Protein AF-M5RPI4-F1 (afdb_monomer_lite)

InterPro domains:
  IPR001471 AP2/ERF domain [PS51032] (48-112)
  IPR001471 AP2/ERF domain [PS51032] (133-282)
  IPR001471 AP2/ERF domain [SM00380] (58-115)
  IPR001471 AP2/ERF domain [SM00380] (133-185)
  IPR001471 AP2/ERF domain [SM00380] (230-284)
  IPR016177 DNA-binding domain superfamily [SSF54171] (61-108)
  IPR016177 DNA-binding domain superfamily [SSF54171] (132-175)
  IPR016177 DNA-binding domain superfamily [SSF54171] (229-283)
  IPR036955 AP2/ERF domain superfamily [G3DSA:3.30.730.10] (21-111)
  IPR036955 AP2/ERF domain superfamily [G3DSA:3.30.730.10] (132-183)
  IPR036955 AP2/ERF domain superfamily [G3DSA:3.30.730.10] (229-283)

Foldseek 3Di:
DVVVVVVVVVVVVVVVVVVVVVVVVVVVVVVVVVVVVVVVLLVVLVVLCVVPQVVQVLAPQWHADSNVSWIWGDDPNDTQDTHNDSVVSLVSNQVVCVVVVNLPRRSDHDPVSVVVVVVVVPDDDPDPPACAPFPQWHQDPPVRWIWHDDDVGTQDTHNDSLVSQVSNQVVCVVVVHLQGQPSVDPDVVVSVVSNVVSVVVVVVVVVVVVVVCVVVVVDPCVVCCQQDPPAPQWHQPPVVCWIWGDDPRHTQDIHNDRVVSLVSNQVVCVVVPHDLVRHRCSPD

Secondary structure (DSSP, 8-state):
-HHHHHHHHHHHHHHHHHHHHHHHHHHHHHHHHHHHHHHHHHHHHHHHHHHTGGGGGGSTTEEEETTTTEEEEEETTEEEEEESSHHHHHHHHHHHHHHTT--SS-SS--HHHHHHHHHHHHS--PPPPPS-SSTTEEE-TTT-PEEEEETTEEEEEESSHHHHHHHHHHHHHHTT------TT---HHHHHHHHHHHHHHHHHHHHHHHHHHHHTT--HHHHTTTTS-SSTTEEEETTTTEEEEEETTEEEEEESSHHHHHHHHHHHHHHTT--GGG-S-TT-

pLDDT: mean 84.01, std 11.34, range [45.97, 95.69]

Sequence (284 aa):
MEERKRQRLAKKAERAAQKAREVEARRAAVKAKIAESKEQRKKGDDAWYDAVGHRASEFNGVSASRKARQFVATHRRVHLGSFNDPEEAARAYDDAARAVGQTKGLNFATAEEIAQEAKKEQQPKPKRKKTSKYRGVAKNRKSGKFEAAFGPHRLGHFPTEREAGIAYDNAALAAGHFQINHASVQNEDERQRLLAIDRERVKAERAAKKEQKRKAGYDWFERNKHIVSKYIGVFAHRHKCKFEATYRGKYMGSFSDPEEAARAYDEAARASGETHQKLNFPDS

Structure (mmCIF, N/CA/C/O backbone):
data_AF-M5RPI4-F1
#
_entry.id   AF-M5RPI4-F1
#
loop_
_atom_site.group_PDB
_atom_site.id
_atom_site.type_symbol
_atom_site.label_atom_id
_atom_site.label_alt_id
_atom_site.label_comp_id
_atom_site.label_asym_id
_atom_site.label_entity_id
_atom_site.label_seq_id
_atom_site.pdbx_PDB_ins_code
_atom_site.Cartn_x
_atom_site.Cartn_y
_atom_site.Cartn_z
_atom_site.occupancy
_atom_site.B_iso_or_equiv
_atom_site.auth_seq_id
_atom_site.auth_comp_id
_atom_site.auth_asym_id
_atom_site.auth_atom_id
_atom_site.pdbx_PDB_model_num
ATOM 1 N N . MET A 1 1 ? 42.328 -45.231 -65.806 1.00 67.06 1 MET A N 1
ATOM 2 C CA . MET A 1 1 ? 40.959 -44.660 -65.927 1.00 67.06 1 MET A CA 1
ATOM 3 C C . MET A 1 1 ? 40.354 -44.286 -64.574 1.00 67.06 1 MET A C 1
ATOM 5 O O . MET A 1 1 ? 39.821 -43.189 -64.455 1.00 67.06 1 MET A O 1
ATOM 9 N N . GLU A 1 2 ? 40.477 -45.140 -63.556 1.00 77.44 2 GLU A N 1
ATOM 10 C CA . GLU A 1 2 ? 39.984 -44.891 -62.189 1.00 77.44 2 GLU A CA 1
ATOM 11 C C . GLU A 1 2 ? 40.585 -43.647 -61.511 1.00 77.44 2 GLU A C 1
ATOM 13 O O . GLU A 1 2 ? 39.864 -42.826 -60.949 1.00 77.44 2 GLU A O 1
ATOM 18 N N . GLU A 1 3 ? 41.893 -43.428 -61.642 1.00 79.31 3 GLU A N 1
ATOM 19 C CA . GLU A 1 3 ? 42.578 -42.298 -61.002 1.00 79.31 3 GLU A CA 1
ATOM 20 C C . GLU A 1 3 ? 42.091 -40.927 -61.509 1.00 79.31 3 GLU A C 1
ATOM 22 O O . GLU A 1 3 ? 41.788 -40.030 -60.724 1.00 79.31 3 GLU A O 1
ATOM 27 N N . ARG A 1 4 ? 41.877 -40.787 -62.826 1.00 81.06 4 ARG A N 1
ATOM 28 C CA . ARG A 1 4 ? 41.298 -39.572 -63.431 1.00 81.06 4 ARG A CA 1
ATOM 29 C C . ARG A 1 4 ? 39.854 -39.325 -62.976 1.00 81.06 4 ARG A C 1
ATOM 31 O O . ARG A 1 4 ? 39.450 -38.169 -62.839 1.00 81.06 4 ARG A O 1
ATOM 38 N N . LYS A 1 5 ? 39.062 -40.380 -62.733 1.00 82.44 5 LYS A N 1
ATOM 39 C CA . LYS A 1 5 ? 37.704 -40.255 -62.169 1.00 82.44 5 LYS A CA 1
ATOM 40 C C . LYS A 1 5 ? 37.756 -39.773 -60.717 1.00 82.44 5 LYS A C 1
ATOM 42 O O . LYS A 1 5 ? 37.024 -38.845 -60.375 1.00 82.44 5 LYS A O 1
ATOM 47 N N . ARG A 1 6 ? 38.665 -40.321 -59.899 1.00 82.38 6 ARG A N 1
ATOM 48 C CA . ARG A 1 6 ? 38.905 -39.872 -58.514 1.00 82.38 6 ARG A CA 1
ATOM 49 C C . ARG A 1 6 ? 39.345 -38.407 -58.456 1.00 82.38 6 ARG A C 1
ATOM 51 O O . ARG A 1 6 ? 38.763 -37.639 -57.699 1.00 82.38 6 ARG A O 1
ATOM 58 N N . GLN A 1 7 ? 40.264 -37.985 -59.325 1.00 84.62 7 GLN A N 1
ATOM 59 C CA . GLN A 1 7 ? 40.697 -36.583 -59.431 1.00 84.62 7 GLN A CA 1
ATOM 60 C C . GLN A 1 7 ? 39.550 -35.636 -59.837 1.00 84.62 7 GLN A C 1
ATOM 62 O O . GLN A 1 7 ? 39.405 -34.550 -59.276 1.00 84.62 7 GLN A O 1
ATOM 67 N N . ARG A 1 8 ? 38.685 -36.041 -60.781 1.00 85.38 8 ARG A N 1
ATOM 68 C CA . ARG A 1 8 ? 37.499 -35.253 -61.177 1.00 85.38 8 ARG A CA 1
ATOM 69 C C . ARG A 1 8 ? 36.474 -35.131 -60.048 1.00 85.38 8 ARG A C 1
ATOM 71 O O . ARG A 1 8 ? 35.918 -34.050 -59.857 1.00 85.38 8 ARG A O 1
ATOM 78 N N . LEU A 1 9 ? 36.229 -36.212 -59.306 1.00 86.50 9 LEU A N 1
ATOM 79 C CA . LEU A 1 9 ? 35.335 -36.211 -58.146 1.00 86.50 9 LEU A CA 1
ATOM 80 C C . LEU A 1 9 ? 35.894 -35.355 -57.006 1.00 86.50 9 LEU A C 1
ATOM 82 O O . LEU A 1 9 ? 35.148 -34.547 -56.462 1.00 86.50 9 LEU A O 1
ATOM 86 N N . ALA A 1 10 ? 37.196 -35.447 -56.721 1.00 86.44 10 ALA A N 1
ATOM 87 C CA . ALA A 1 10 ? 37.872 -34.603 -55.737 1.00 86.44 10 ALA A CA 1
ATOM 88 C C . ALA A 1 10 ? 37.748 -33.113 -56.094 1.00 86.44 10 ALA A C 1
ATOM 90 O O . ALA A 1 10 ? 37.296 -32.321 -55.275 1.00 86.44 10 ALA A O 1
ATOM 91 N N . LYS A 1 11 ? 38.007 -32.740 -57.356 1.00 89.44 11 LYS A N 1
ATOM 92 C CA . LYS A 1 11 ? 37.853 -31.354 -57.834 1.00 89.44 11 LYS A CA 1
ATOM 93 C C . LYS A 1 11 ? 36.398 -30.867 -57.798 1.00 89.44 11 LYS A C 1
ATOM 95 O O . LYS A 1 11 ? 36.137 -29.689 -57.556 1.00 89.44 11 LYS A O 1
ATOM 100 N N . LYS A 1 12 ? 35.422 -31.750 -58.050 1.00 90.38 12 LYS A N 1
ATOM 101 C CA . LYS A 1 12 ? 33.987 -31.431 -57.930 1.00 90.38 12 LYS A CA 1
ATOM 102 C C . LYS A 1 12 ? 33.583 -31.234 -56.466 1.00 90.38 12 LYS A C 1
ATOM 104 O O . LYS A 1 12 ? 32.853 -30.289 -56.180 1.00 90.38 12 LYS A O 1
ATOM 109 N N . ALA A 1 13 ? 34.071 -32.084 -55.565 1.00 88.00 13 ALA A N 1
ATOM 110 C CA . ALA A 1 13 ? 33.852 -31.973 -54.127 1.00 88.00 13 ALA A CA 1
ATOM 111 C C . ALA A 1 13 ? 34.491 -30.697 -53.560 1.00 88.00 13 ALA A C 1
ATOM 113 O O . ALA A 1 13 ? 33.840 -29.968 -52.821 1.00 88.00 13 ALA A O 1
ATOM 114 N N . GLU A 1 14 ? 35.707 -30.362 -53.990 1.00 90.69 14 GLU A N 1
ATOM 115 C CA . GLU A 1 14 ? 36.399 -29.128 -53.613 1.00 90.69 14 GLU A CA 1
ATOM 116 C C . GLU A 1 14 ? 35.626 -27.881 -54.069 1.00 90.69 14 GLU A C 1
ATOM 118 O O . GLU A 1 14 ? 35.362 -26.984 -53.272 1.00 90.69 14 GLU A O 1
ATOM 123 N N . ARG A 1 15 ? 35.160 -27.851 -55.326 1.00 89.12 15 ARG A N 1
ATOM 124 C CA . ARG A 1 15 ? 34.307 -26.762 -55.840 1.00 89.12 15 ARG A CA 1
ATOM 125 C C . ARG A 1 15 ? 32.974 -26.658 -55.097 1.00 89.12 15 ARG A C 1
ATOM 127 O O . ARG A 1 15 ? 32.484 -25.554 -54.876 1.00 89.12 15 ARG A O 1
ATOM 134 N N . ALA A 1 16 ? 32.367 -27.787 -54.731 1.00 89.56 16 ALA A N 1
ATOM 135 C CA . ALA A 1 16 ? 31.139 -27.803 -53.938 1.00 89.56 16 ALA A CA 1
ATOM 136 C C . ALA A 1 16 ? 31.383 -27.264 -52.519 1.00 89.56 16 ALA A C 1
ATOM 138 O O . ALA A 1 16 ? 30.594 -26.453 -52.039 1.00 89.56 16 ALA A O 1
ATOM 139 N N . ALA A 1 17 ? 32.502 -27.633 -51.889 1.00 89.62 17 ALA A N 1
ATOM 140 C CA . ALA A 1 17 ? 32.914 -27.111 -50.590 1.00 89.62 17 ALA A CA 1
ATOM 141 C C . ALA A 1 17 ? 33.210 -25.602 -50.644 1.00 89.62 17 ALA A C 1
ATOM 143 O O . ALA A 1 17 ? 32.779 -24.865 -49.761 1.00 89.62 17 ALA A O 1
ATOM 144 N N . GLN A 1 18 ? 33.869 -25.116 -51.702 1.00 89.12 18 GLN A N 1
ATOM 145 C CA . GLN A 1 18 ? 34.094 -23.682 -51.927 1.00 89.12 18 GLN A CA 1
ATOM 146 C C . GLN A 1 18 ? 32.771 -22.915 -52.069 1.00 89.12 18 GLN A C 1
ATOM 148 O O . GLN A 1 18 ? 32.576 -21.912 -51.388 1.00 89.12 18 GLN A O 1
ATOM 153 N N . LYS A 1 19 ? 31.824 -23.417 -52.875 1.00 92.06 19 LYS A N 1
ATOM 154 C CA . LYS A 1 19 ? 30.487 -22.810 -53.009 1.00 92.06 19 LYS A CA 1
ATOM 155 C C . LYS A 1 19 ? 29.699 -22.829 -51.698 1.00 92.06 19 LYS A C 1
ATOM 157 O O . LYS A 1 19 ? 29.017 -21.858 -51.389 1.00 92.06 19 LYS A O 1
ATOM 162 N N . ALA A 1 20 ? 29.790 -23.906 -50.916 1.00 89.56 20 ALA A N 1
ATOM 163 C CA . ALA A 1 20 ? 29.145 -23.988 -49.606 1.00 89.56 20 ALA A CA 1
ATOM 164 C C . ALA A 1 20 ? 29.708 -22.936 -48.636 1.00 89.56 20 ALA A C 1
ATOM 166 O O . ALA A 1 20 ? 28.930 -22.209 -48.018 1.00 89.56 20 ALA A O 1
ATOM 167 N N . ARG A 1 21 ? 31.041 -22.782 -48.586 1.00 91.38 21 ARG A N 1
ATOM 168 C CA . ARG A 1 21 ? 31.720 -21.729 -47.810 1.00 91.38 21 ARG A CA 1
ATOM 169 C C . ARG A 1 21 ? 31.319 -20.326 -48.269 1.00 91.38 21 ARG A C 1
ATOM 171 O O . ARG A 1 21 ? 31.086 -19.462 -47.435 1.00 91.38 21 ARG A O 1
ATOM 178 N N . GLU A 1 22 ? 31.187 -20.094 -49.575 1.00 93.88 22 GLU A N 1
ATOM 179 C CA . GLU A 1 22 ? 30.741 -18.803 -50.122 1.00 93.88 22 GLU A CA 1
ATOM 180 C C . GLU A 1 22 ? 29.292 -18.477 -49.720 1.00 93.88 22 GLU A C 1
ATOM 182 O O . GLU A 1 22 ? 28.991 -17.355 -49.310 1.00 93.88 22 GLU A O 1
ATOM 187 N N . VAL A 1 23 ? 28.383 -19.454 -49.794 1.00 93.75 23 VAL A N 1
ATOM 188 C CA . VAL A 1 23 ? 26.986 -19.288 -49.360 1.00 93.75 23 VAL A CA 1
ATOM 189 C C . VAL A 1 23 ? 26.906 -19.030 -47.856 1.00 93.75 23 VAL A C 1
ATOM 191 O O . VAL A 1 23 ? 26.137 -18.171 -47.420 1.00 93.75 23 VAL A O 1
ATOM 194 N N . GLU A 1 24 ? 27.703 -19.738 -47.059 1.00 92.56 24 GLU A N 1
ATOM 195 C CA . GLU A 1 24 ? 27.801 -19.516 -45.619 1.00 92.56 24 GLU A CA 1
ATOM 196 C C . GLU A 1 24 ? 28.345 -18.116 -45.301 1.00 92.56 24 GLU A C 1
ATOM 198 O O . GLU A 1 24 ? 27.730 -17.392 -44.517 1.00 92.56 24 GLU A O 1
ATOM 203 N N . ALA A 1 25 ? 29.406 -17.681 -45.986 1.00 92.69 25 ALA A N 1
ATOM 204 C CA . ALA A 1 25 ? 29.968 -16.340 -45.855 1.00 92.69 25 ALA A CA 1
ATOM 205 C C . ALA A 1 25 ? 28.951 -15.248 -46.233 1.00 92.69 25 ALA A C 1
ATOM 207 O O . ALA A 1 25 ? 28.798 -14.265 -45.508 1.00 92.69 25 ALA A O 1
ATOM 208 N N . ARG A 1 26 ? 28.177 -15.435 -47.314 1.00 93.06 26 ARG A N 1
ATOM 209 C CA . ARG A 1 26 ? 27.087 -14.515 -47.692 1.00 93.06 26 ARG A CA 1
ATOM 210 C C . ARG A 1 26 ? 25.990 -14.458 -46.630 1.00 93.06 26 ARG A C 1
ATOM 212 O O . ARG A 1 26 ? 25.528 -13.371 -46.287 1.00 93.06 26 ARG A O 1
ATOM 219 N N . ARG A 1 27 ? 25.581 -15.604 -46.076 1.00 94.38 27 ARG A N 1
ATOM 220 C CA . ARG A 1 27 ? 24.596 -15.662 -44.980 1.00 94.38 27 ARG A CA 1
ATOM 221 C C . ARG A 1 27 ? 25.116 -14.976 -43.717 1.00 94.38 27 ARG A C 1
ATOM 223 O O . ARG A 1 27 ? 24.356 -14.251 -43.076 1.00 94.38 27 ARG A O 1
ATOM 230 N N . ALA A 1 28 ? 26.388 -15.171 -43.375 1.00 92.69 28 ALA A N 1
ATOM 231 C CA . ALA A 1 28 ? 27.035 -14.502 -42.252 1.00 92.69 28 ALA A CA 1
ATOM 232 C C . ALA A 1 28 ? 27.081 -12.979 -42.457 1.00 92.69 28 ALA A C 1
ATOM 234 O O . ALA A 1 28 ? 26.698 -12.236 -41.556 1.00 92.69 28 ALA A O 1
ATOM 235 N N . ALA A 1 29 ? 27.425 -12.513 -43.662 1.00 93.81 29 ALA A N 1
ATOM 236 C CA . ALA A 1 29 ? 27.428 -11.091 -44.003 1.00 93.81 29 ALA A CA 1
ATOM 237 C C . ALA A 1 29 ? 26.029 -10.454 -43.897 1.00 93.81 29 ALA A C 1
ATOM 239 O O . ALA A 1 29 ? 25.886 -9.363 -43.349 1.00 93.81 29 ALA A O 1
ATOM 240 N N . VAL A 1 30 ? 24.975 -11.139 -44.361 1.00 94.94 30 VAL A N 1
ATOM 241 C CA . VAL A 1 30 ? 23.588 -10.657 -44.207 1.00 94.94 30 VAL A CA 1
ATOM 242 C C . VAL A 1 30 ? 23.188 -10.588 -42.731 1.00 94.94 30 VAL A C 1
ATOM 244 O O . VAL A 1 30 ? 22.608 -9.592 -42.302 1.00 94.94 30 VAL A O 1
ATOM 247 N N . LYS A 1 31 ? 23.530 -11.604 -41.928 1.00 95.12 31 LYS A N 1
ATOM 248 C CA . LYS A 1 31 ? 23.280 -11.584 -40.477 1.00 95.12 31 LYS A CA 1
ATOM 249 C C . LYS A 1 31 ? 24.007 -10.429 -39.786 1.00 95.12 31 LYS A C 1
ATOM 251 O O . LYS A 1 31 ? 23.394 -9.770 -38.951 1.00 95.12 31 LYS A O 1
ATOM 256 N N . ALA A 1 32 ? 25.259 -10.162 -40.158 1.00 93.31 32 ALA A N 1
ATOM 257 C CA . ALA A 1 32 ? 26.038 -9.049 -39.622 1.00 93.31 32 ALA A CA 1
ATOM 258 C C . ALA A 1 32 ? 25.382 -7.696 -39.939 1.00 93.31 32 ALA A C 1
ATOM 260 O O . ALA A 1 32 ? 25.175 -6.901 -39.027 1.00 93.31 32 ALA A O 1
ATOM 261 N N . LYS A 1 33 ? 24.929 -7.478 -41.183 1.00 94.50 33 LYS A N 1
ATOM 262 C CA . LYS A 1 33 ? 24.199 -6.253 -41.565 1.00 94.50 33 LYS A CA 1
ATOM 263 C C . LYS A 1 33 ? 22.894 -6.068 -40.786 1.00 94.50 33 LY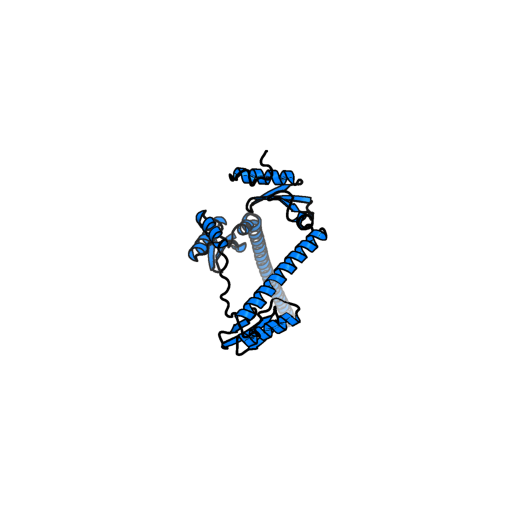S A C 1
ATOM 265 O O . LYS A 1 33 ? 22.570 -4.960 -40.367 1.00 94.50 33 LYS A O 1
ATOM 270 N N . ILE A 1 34 ? 22.140 -7.148 -40.564 1.00 93.19 34 ILE A N 1
ATOM 271 C CA . ILE A 1 34 ? 20.916 -7.100 -39.747 1.00 93.19 34 ILE A CA 1
ATOM 272 C C . ILE A 1 34 ? 21.252 -6.759 -38.289 1.00 93.19 34 ILE A C 1
ATOM 274 O O . ILE A 1 34 ? 20.517 -5.998 -37.662 1.00 93.19 34 ILE A O 1
ATOM 278 N N . ALA A 1 35 ? 22.332 -7.321 -37.739 1.00 93.12 35 ALA A N 1
ATOM 279 C CA . ALA A 1 35 ? 22.770 -7.036 -36.375 1.00 93.12 35 ALA A CA 1
ATOM 280 C C . ALA A 1 35 ? 23.200 -5.570 -36.215 1.00 93.12 35 ALA A C 1
ATOM 282 O O . ALA A 1 35 ? 22.737 -4.903 -35.296 1.00 93.12 35 ALA A O 1
ATOM 283 N N . GLU A 1 36 ? 23.993 -5.050 -37.151 1.00 92.50 36 GLU A N 1
ATOM 284 C CA . GLU A 1 36 ? 24.429 -3.652 -37.164 1.00 92.50 36 GLU A CA 1
ATOM 285 C C . GLU A 1 36 ? 23.242 -2.682 -37.271 1.00 92.50 36 GLU A C 1
ATOM 287 O O . GLU A 1 36 ? 23.128 -1.745 -36.485 1.00 92.50 36 GLU A O 1
ATOM 292 N N . SER A 1 37 ? 22.295 -2.951 -38.175 1.00 89.81 37 SER A N 1
ATOM 293 C CA . SER A 1 37 ? 21.076 -2.143 -38.310 1.00 89.81 37 SER A CA 1
ATOM 294 C C . SER A 1 37 ? 20.216 -2.161 -37.037 1.00 89.81 37 SER A C 1
ATOM 296 O O . SER A 1 37 ? 19.666 -1.131 -36.640 1.00 89.81 37 SER A O 1
ATOM 298 N N . LYS A 1 38 ? 20.120 -3.311 -36.352 1.00 88.81 38 LYS A N 1
ATOM 299 C CA . LYS A 1 38 ? 19.430 -3.410 -35.055 1.00 88.81 38 LYS A CA 1
ATOM 300 C C . LYS A 1 38 ? 20.128 -2.594 -33.971 1.00 88.81 38 LYS A C 1
ATOM 302 O O . LYS A 1 38 ? 19.435 -1.950 -33.189 1.00 88.81 38 LYS A O 1
ATOM 307 N N . GLU A 1 39 ? 21.457 -2.602 -33.940 1.00 89.69 39 GLU A N 1
ATOM 308 C CA . GLU A 1 39 ? 22.242 -1.841 -32.966 1.00 89.69 39 GLU A CA 1
ATOM 309 C C . GLU A 1 39 ? 22.093 -0.331 -33.184 1.00 89.69 39 GLU A C 1
ATOM 311 O O . GLU A 1 39 ? 21.814 0.410 -32.243 1.00 89.69 39 GLU A O 1
ATOM 316 N N . GLN A 1 40 ? 22.166 0.129 -34.437 1.00 85.25 40 GLN A N 1
ATOM 317 C CA . GLN A 1 40 ? 21.925 1.533 -34.786 1.00 85.25 40 GLN A CA 1
ATOM 318 C C . GLN A 1 40 ? 20.516 1.984 -34.385 1.00 85.25 40 GLN A C 1
ATOM 320 O O . GLN A 1 40 ? 20.344 3.056 -33.802 1.00 85.25 40 GLN A O 1
ATOM 325 N N . ARG A 1 41 ? 19.504 1.149 -34.650 1.00 85.62 41 ARG A N 1
ATOM 326 C CA . ARG A 1 41 ? 18.126 1.428 -34.241 1.00 85.62 41 ARG A CA 1
ATOM 327 C C . ARG A 1 41 ? 17.993 1.507 -32.720 1.00 85.62 41 ARG A C 1
ATOM 329 O O . ARG A 1 41 ? 17.399 2.458 -32.227 1.00 85.62 41 ARG A O 1
ATOM 336 N N . LYS A 1 42 ? 18.572 0.554 -31.983 1.00 85.25 42 LYS A N 1
ATOM 337 C CA . LYS A 1 42 ? 18.560 0.545 -30.514 1.00 85.25 42 LYS A CA 1
ATOM 338 C C . LYS A 1 42 ? 19.201 1.811 -29.946 1.00 85.25 42 LYS A C 1
ATOM 340 O O . LYS A 1 42 ? 18.604 2.456 -29.095 1.00 85.25 42 LYS A O 1
ATOM 345 N N . LYS A 1 43 ? 20.357 2.215 -30.479 1.00 85.50 43 LYS A N 1
ATOM 346 C CA . LYS A 1 43 ? 21.030 3.459 -30.087 1.00 85.50 43 LYS A CA 1
ATOM 347 C C . LYS A 1 43 ? 20.139 4.691 -30.295 1.00 85.50 43 LYS A C 1
ATOM 349 O O . LYS A 1 43 ? 20.146 5.593 -29.465 1.00 85.50 43 LYS A O 1
ATOM 354 N N . GLY A 1 44 ? 19.361 4.728 -31.379 1.00 86.94 44 GLY A N 1
ATOM 355 C CA . GLY A 1 44 ? 18.380 5.789 -31.628 1.00 86.94 44 GLY A CA 1
ATOM 356 C C . GLY A 1 44 ? 17.187 5.773 -30.662 1.00 86.94 44 GLY A C 1
ATOM 357 O O . GLY A 1 44 ? 16.742 6.837 -30.230 1.00 86.94 44 GLY A O 1
ATOM 358 N N . ASP A 1 45 ? 16.688 4.585 -30.314 1.00 86.62 45 ASP A N 1
ATOM 359 C CA . ASP A 1 45 ? 15.593 4.399 -29.351 1.00 86.62 45 ASP A CA 1
ATOM 360 C C . ASP A 1 45 ? 16.030 4.798 -27.923 1.00 86.62 45 ASP A C 1
ATOM 362 O O . ASP A 1 45 ? 15.279 5.474 -27.214 1.00 86.62 45 ASP A O 1
ATOM 366 N N . ASP A 1 46 ? 17.257 4.439 -27.523 1.00 85.06 46 ASP A N 1
ATOM 367 C CA . ASP A 1 46 ? 17.856 4.803 -26.230 1.00 85.06 46 ASP A CA 1
ATOM 368 C C . ASP A 1 46 ? 18.101 6.320 -26.144 1.00 85.06 46 ASP A C 1
ATOM 370 O O . ASP A 1 46 ? 17.656 6.961 -25.195 1.00 85.06 46 ASP A O 1
ATOM 374 N N . ALA A 1 47 ? 18.674 6.930 -27.190 1.00 89.06 47 ALA A N 1
ATOM 375 C CA . ALA A 1 47 ? 18.891 8.378 -27.240 1.00 89.06 47 ALA A CA 1
ATOM 376 C C . ALA A 1 47 ? 17.585 9.189 -27.145 1.00 89.06 47 ALA A C 1
ATOM 378 O O . ALA A 1 47 ? 17.545 10.239 -26.506 1.00 89.06 47 ALA A O 1
ATOM 379 N N . TRP A 1 48 ? 16.496 8.716 -27.764 1.00 91.12 48 TRP A N 1
ATOM 380 C CA . TRP A 1 48 ? 15.183 9.354 -27.622 1.00 91.12 48 TRP A CA 1
ATOM 381 C C . TRP A 1 48 ? 14.650 9.246 -26.188 1.00 91.12 48 TRP A C 1
ATOM 383 O O . TRP A 1 48 ? 14.100 10.211 -25.656 1.00 91.12 48 TRP A O 1
ATOM 393 N N . TYR A 1 49 ? 14.820 8.087 -25.551 1.00 87.38 49 TYR A N 1
ATOM 394 C CA . TYR A 1 49 ? 14.361 7.887 -24.181 1.00 87.38 49 TYR A CA 1
ATOM 395 C C . TYR A 1 49 ? 15.102 8.791 -23.192 1.00 87.38 49 TYR A C 1
ATOM 397 O O . TYR A 1 49 ? 14.457 9.422 -22.354 1.00 87.38 49 TYR A O 1
ATOM 405 N N . ASP A 1 50 ? 16.421 8.895 -23.335 1.00 86.75 50 ASP A N 1
ATOM 406 C CA . ASP A 1 50 ? 17.255 9.754 -22.495 1.00 86.75 50 ASP A CA 1
ATOM 407 C C . ASP A 1 50 ? 16.896 11.237 -22.681 1.00 86.75 50 ASP A C 1
ATOM 409 O O . ASP A 1 50 ? 16.855 11.991 -21.712 1.00 86.75 50 ASP A O 1
ATOM 413 N N . ALA A 1 51 ? 16.564 11.651 -23.911 1.00 86.44 51 ALA A N 1
ATOM 414 C CA . ALA A 1 51 ? 16.199 13.033 -24.219 1.00 86.44 51 ALA A CA 1
ATOM 415 C C . ALA A 1 51 ? 14.800 13.433 -23.716 1.00 86.44 51 ALA A C 1
ATOM 417 O O . ALA A 1 51 ? 14.625 14.533 -23.194 1.00 86.44 51 ALA A O 1
ATOM 418 N N . VAL A 1 52 ?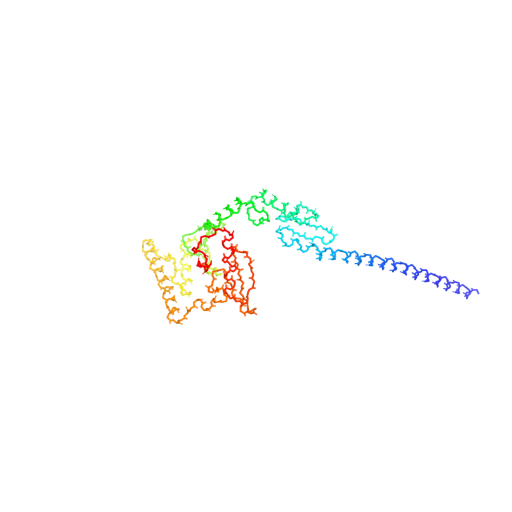 13.783 12.582 -23.912 1.00 85.31 52 VAL A N 1
ATOM 419 C CA . VAL A 1 52 ? 12.375 12.949 -23.640 1.00 85.31 52 VAL A CA 1
ATOM 420 C C . VAL A 1 52 ? 11.552 11.859 -22.956 1.00 85.31 52 VAL A C 1
ATOM 422 O O . VAL A 1 52 ? 10.553 12.169 -22.308 1.00 85.31 52 VAL A O 1
ATOM 425 N N . GLY A 1 53 ? 11.953 10.591 -23.045 1.00 82.00 53 GLY A N 1
ATOM 426 C CA . GLY A 1 53 ? 11.192 9.463 -22.499 1.00 82.00 53 GLY A CA 1
ATOM 427 C C . GLY A 1 53 ? 11.034 9.500 -20.976 1.00 82.00 53 GLY A C 1
ATOM 428 O O . GLY A 1 53 ? 9.985 9.111 -20.461 1.00 82.00 53 GLY A O 1
ATOM 429 N N . HIS A 1 54 ? 12.020 10.035 -20.250 1.00 82.00 54 HIS A N 1
ATOM 430 C CA . HIS A 1 54 ? 11.943 10.211 -18.794 1.00 82.00 54 HIS A CA 1
ATOM 431 C C . HIS A 1 54 ? 10.778 11.105 -18.334 1.00 82.00 54 HIS A C 1
ATOM 433 O O . HIS A 1 54 ? 10.237 10.874 -17.248 1.00 82.00 54 HIS A O 1
ATOM 439 N N . ARG A 1 55 ? 10.323 12.047 -19.175 1.00 85.62 55 ARG A N 1
ATOM 440 C CA . ARG A 1 55 ? 9.206 12.961 -18.866 1.00 85.62 55 ARG A CA 1
ATOM 441 C C . ARG A 1 55 ? 7.881 12.225 -18.660 1.00 85.62 55 ARG A C 1
ATOM 443 O O . ARG A 1 55 ? 6.991 12.732 -17.995 1.00 85.62 55 ARG A O 1
ATOM 450 N N . ALA A 1 56 ? 7.755 10.991 -19.159 1.00 86.94 56 ALA A N 1
ATOM 451 C CA . ALA A 1 56 ? 6.589 10.148 -18.894 1.00 86.94 56 ALA A CA 1
ATOM 452 C C . ALA A 1 56 ? 6.360 9.898 -17.394 1.00 86.94 56 ALA A C 1
ATOM 454 O O . ALA A 1 56 ? 5.219 9.768 -16.970 1.00 86.94 56 ALA A O 1
ATOM 455 N N . SER A 1 57 ? 7.432 9.837 -16.594 1.00 85.81 57 SER A N 1
ATOM 456 C CA . SER A 1 57 ? 7.332 9.590 -15.149 1.00 85.81 57 SER A CA 1
ATOM 457 C C . SER A 1 57 ? 6.777 10.769 -14.344 1.00 85.81 57 SER A C 1
ATOM 459 O O . SER A 1 57 ? 6.428 10.587 -13.180 1.00 85.81 57 SER A O 1
ATOM 461 N N . GLU A 1 58 ? 6.664 11.950 -14.956 1.00 90.38 58 GLU A N 1
ATOM 462 C CA . GLU A 1 58 ? 6.059 13.132 -14.335 1.00 90.38 58 GLU A CA 1
ATOM 463 C C . GLU A 1 58 ? 4.529 13.004 -14.242 1.00 90.38 58 GLU A C 1
ATOM 465 O O . GLU A 1 58 ? 3.907 13.663 -13.411 1.00 90.38 58 GLU A O 1
ATOM 470 N N . PHE A 1 59 ? 3.922 12.126 -15.052 1.00 92.56 59 PHE A N 1
ATOM 471 C CA . PHE A 1 59 ? 2.474 11.996 -15.173 1.00 92.56 59 PHE A CA 1
ATOM 472 C C . PHE A 1 59 ? 1.985 10.592 -14.794 1.00 92.56 59 PHE A C 1
ATOM 474 O O . PHE A 1 59 ? 2.482 9.563 -15.258 1.00 92.56 59 PHE A O 1
ATOM 481 N N . ASN A 1 60 ? 0.935 10.534 -13.979 1.00 90.00 60 ASN A N 1
ATOM 482 C CA . ASN A 1 60 ? 0.253 9.300 -13.620 1.00 90.00 60 ASN A CA 1
ATOM 483 C C . ASN A 1 60 ? -0.346 8.634 -14.860 1.00 90.00 60 ASN A C 1
ATOM 485 O O . ASN A 1 60 ? -1.039 9.266 -15.656 1.00 90.00 60 ASN A O 1
ATOM 489 N N . GLY A 1 61 ? -0.105 7.328 -14.985 1.00 89.56 61 GLY A N 1
ATOM 490 C CA . GLY A 1 61 ? -0.656 6.511 -16.065 1.00 89.56 61 GLY A CA 1
ATOM 491 C C . GLY A 1 61 ? 0.004 6.713 -17.429 1.00 89.56 61 GLY A C 1
ATOM 492 O O . GLY A 1 61 ? -0.452 6.097 -18.393 1.00 89.56 61 GLY A O 1
ATOM 493 N N . VAL A 1 62 ? 1.076 7.507 -17.519 1.00 94.75 62 VAL A N 1
ATOM 494 C CA . VAL A 1 62 ? 1.845 7.721 -18.751 1.00 94.75 62 VAL A CA 1
ATOM 495 C C . VAL A 1 62 ? 3.149 6.927 -18.702 1.00 94.75 62 VAL A C 1
ATOM 497 O O . VAL A 1 62 ? 3.822 6.832 -17.680 1.00 94.75 62 VAL A O 1
ATOM 500 N N . SER A 1 63 ? 3.512 6.314 -19.824 1.00 93.44 63 SER A N 1
ATOM 501 C CA . SER A 1 63 ? 4.753 5.549 -19.970 1.00 93.44 63 SER A CA 1
ATOM 502 C C . SER A 1 63 ? 5.393 5.829 -21.323 1.00 93.44 63 SER A C 1
ATOM 504 O O . SER A 1 63 ? 4.690 6.057 -22.295 1.00 93.44 63 SER A O 1
ATOM 506 N N . ALA A 1 64 ? 6.719 5.818 -21.423 1.00 93.06 64 ALA A N 1
ATOM 507 C CA . ALA A 1 64 ? 7.400 6.009 -22.702 1.00 93.06 64 ALA A CA 1
ATOM 508 C C . ALA A 1 64 ? 7.734 4.659 -23.352 1.00 93.06 64 ALA A C 1
ATOM 510 O O . ALA A 1 64 ? 8.391 3.801 -22.757 1.00 93.06 64 ALA A O 1
ATOM 511 N N . SER A 1 65 ? 7.318 4.476 -24.603 1.00 91.12 65 SER A N 1
ATOM 512 C CA . SER A 1 65 ? 7.662 3.313 -25.417 1.00 91.12 65 SER A CA 1
ATOM 513 C C . SER A 1 65 ? 8.918 3.601 -26.233 1.00 91.12 65 SER A C 1
ATOM 515 O O . SER A 1 65 ? 8.856 4.304 -27.238 1.00 91.12 65 SER A O 1
ATOM 517 N N . ARG A 1 66 ? 10.058 3.010 -25.844 1.00 87.56 66 ARG A N 1
ATOM 518 C CA . ARG A 1 66 ? 11.341 3.168 -26.565 1.00 87.56 66 ARG A CA 1
ATOM 519 C C . ARG A 1 66 ? 11.238 2.766 -28.036 1.00 87.56 66 ARG A C 1
ATOM 521 O O . ARG A 1 66 ? 11.690 3.485 -28.911 1.00 87.56 66 ARG A O 1
ATOM 528 N N . LYS A 1 67 ? 10.570 1.640 -28.303 1.00 85.94 67 LYS A N 1
ATOM 529 C CA . LYS A 1 67 ? 10.452 1.059 -29.648 1.00 85.94 67 LYS A CA 1
ATOM 530 C C . LYS A 1 67 ? 9.541 1.866 -30.578 1.00 85.94 67 LYS A C 1
ATOM 532 O O . LYS A 1 67 ? 9.757 1.844 -31.787 1.00 85.94 67 LYS A O 1
ATOM 537 N N . ALA A 1 68 ? 8.492 2.482 -30.027 1.00 87.06 68 ALA A N 1
ATOM 538 C CA . ALA A 1 68 ? 7.549 3.302 -30.789 1.00 87.06 68 ALA A CA 1
ATOM 539 C C . ALA A 1 68 ? 7.932 4.790 -30.789 1.00 87.06 68 ALA A C 1
ATOM 541 O O . ALA A 1 68 ? 7.412 5.532 -31.610 1.00 87.06 68 ALA A O 1
ATOM 542 N N . ARG A 1 69 ? 8.842 5.208 -29.895 1.00 89.00 69 ARG A N 1
ATOM 543 C CA . ARG A 1 69 ? 9.230 6.608 -29.653 1.00 89.00 69 ARG A CA 1
ATOM 544 C C . ARG A 1 69 ? 8.009 7.493 -29.379 1.00 89.00 69 ARG A C 1
ATOM 546 O O . ARG A 1 69 ? 7.888 8.592 -29.906 1.00 89.00 69 ARG A O 1
ATOM 553 N N . GLN A 1 70 ? 7.095 6.962 -28.567 1.00 93.00 70 GLN A N 1
ATOM 554 C CA . GLN A 1 70 ? 5.803 7.559 -28.229 1.00 93.00 70 GLN A CA 1
ATOM 555 C C . GLN A 1 70 ? 5.484 7.372 -26.745 1.00 93.00 70 GLN A C 1
ATOM 557 O O . GLN A 1 70 ? 5.944 6.416 -26.110 1.00 93.00 70 GLN A O 1
ATOM 562 N N . PHE A 1 71 ? 4.660 8.264 -26.208 1.00 94.38 71 PHE A N 1
ATOM 563 C CA . PHE A 1 71 ? 4.091 8.193 -24.869 1.00 94.38 71 PHE A CA 1
ATOM 564 C C . PHE A 1 71 ? 2.779 7.419 -24.894 1.00 94.38 71 PHE A C 1
ATOM 566 O O . PHE A 1 71 ? 1.890 7.681 -25.688 1.00 94.38 71 PHE A O 1
ATOM 573 N N . VAL A 1 72 ? 2.641 6.445 -24.015 1.00 95.06 72 VAL A N 1
ATOM 574 C CA . VAL A 1 72 ? 1.505 5.541 -23.931 1.00 95.06 72 VAL A CA 1
ATOM 575 C C . VAL A 1 72 ? 0.729 5.842 -22.659 1.00 95.06 72 VAL A C 1
ATOM 577 O O . VAL A 1 72 ? 1.281 5.726 -21.561 1.00 95.06 72 VAL A O 1
ATOM 580 N N . ALA A 1 73 ? -0.550 6.182 -22.813 1.00 95.62 73 ALA A N 1
ATOM 581 C CA . ALA A 1 73 ? -1.466 6.404 -21.700 1.00 95.62 73 ALA A CA 1
ATOM 582 C C . ALA A 1 73 ? -2.226 5.117 -21.357 1.00 95.62 73 ALA A C 1
ATOM 584 O O . ALA A 1 73 ? -2.758 4.426 -22.235 1.00 95.62 73 ALA A O 1
ATOM 585 N N . THR A 1 74 ? -2.292 4.786 -20.067 1.00 93.94 74 THR A N 1
ATOM 586 C CA . THR A 1 74 ? -2.992 3.598 -19.569 1.00 93.94 74 THR A CA 1
ATOM 587 C C . THR A 1 74 ? -3.768 3.892 -18.292 1.00 93.94 74 THR A C 1
ATOM 589 O O . THR A 1 74 ? -3.225 4.437 -17.334 1.00 93.94 74 THR A O 1
ATOM 592 N N . HIS A 1 75 ? -5.033 3.472 -18.236 1.00 92.56 75 HIS A N 1
ATOM 593 C CA . HIS A 1 75 ? -5.868 3.585 -17.038 1.00 92.56 75 HIS A CA 1
ATOM 594 C C . HIS A 1 75 ? -6.523 2.240 -16.716 1.00 92.56 75 HIS A C 1
ATOM 596 O O . HIS A 1 75 ? -7.131 1.619 -17.579 1.00 92.56 75 HIS A O 1
ATOM 602 N N . ARG A 1 76 ? -6.381 1.746 -15.475 1.00 89.25 76 ARG A N 1
ATOM 603 C CA . ARG A 1 76 ? -6.932 0.445 -15.020 1.00 89.25 76 ARG A CA 1
ATOM 604 C C . ARG A 1 76 ? -6.667 -0.726 -15.982 1.00 89.25 76 ARG A C 1
ATOM 606 O O . ARG A 1 76 ? -7.531 -1.572 -16.191 1.00 89.25 76 ARG A O 1
ATOM 613 N N . ARG A 1 77 ? -5.440 -0.803 -16.515 1.00 87.44 77 ARG A N 1
ATOM 614 C CA . ARG A 1 77 ? -4.988 -1.814 -17.498 1.00 87.44 77 ARG A CA 1
ATOM 615 C C . ARG A 1 77 ? -5.631 -1.696 -18.889 1.00 87.44 77 ARG A C 1
ATOM 617 O O . ARG A 1 77 ? -5.461 -2.598 -19.700 1.00 87.44 77 ARG A O 1
ATOM 624 N N . VAL A 1 78 ? -6.324 -0.598 -19.177 1.00 92.81 78 VAL A N 1
ATOM 625 C CA . VAL A 1 78 ? -6.818 -0.259 -20.515 1.00 92.81 78 VAL A CA 1
ATOM 626 C C . VAL A 1 78 ? -5.812 0.671 -21.186 1.00 92.81 78 VAL A C 1
ATOM 628 O O . VAL A 1 78 ? -5.385 1.657 -20.584 1.00 92.81 78 VAL A O 1
ATOM 631 N N . HIS A 1 79 ? -5.418 0.341 -22.417 1.00 94.56 79 HIS A N 1
ATOM 632 C CA . HIS A 1 79 ? -4.600 1.209 -23.261 1.00 94.56 79 HIS A CA 1
ATOM 633 C C . HIS A 1 79 ? -5.488 2.288 -23.878 1.00 94.56 79 HIS A C 1
ATOM 635 O O . HIS A 1 79 ? -6.449 1.964 -24.570 1.00 94.56 79 HIS A O 1
ATOM 641 N N . LEU A 1 80 ? -5.178 3.551 -23.596 1.00 93.12 80 LEU A N 1
ATOM 642 C CA . LEU A 1 80 ? -5.973 4.695 -24.047 1.00 93.12 80 LEU A CA 1
ATOM 643 C C . LEU A 1 80 ? -5.466 5.252 -25.379 1.00 93.12 80 LEU A C 1
ATOM 645 O O . LEU A 1 80 ? -6.236 5.828 -26.137 1.00 93.12 80 LEU A O 1
ATOM 649 N N . GLY A 1 81 ? -4.179 5.059 -25.669 1.00 93.19 81 GLY A N 1
ATOM 650 C CA . GLY A 1 81 ? -3.559 5.497 -26.911 1.00 93.19 81 GLY A CA 1
ATOM 651 C C . GLY A 1 81 ? -2.046 5.640 -26.796 1.00 93.19 81 GLY A C 1
ATOM 652 O O . GLY A 1 81 ? -1.461 5.492 -25.715 1.00 93.19 81 GLY A O 1
ATOM 653 N N . SER A 1 82 ? -1.429 5.930 -27.940 1.00 95.38 82 SER A N 1
ATOM 654 C CA . SER A 1 82 ? -0.020 6.303 -28.070 1.00 95.38 82 SER A CA 1
ATOM 655 C C . SER A 1 82 ? 0.051 7.712 -28.657 1.00 95.38 82 SER A C 1
ATOM 657 O O . SER A 1 82 ? -0.592 7.988 -29.666 1.00 95.38 82 SER A O 1
ATOM 659 N N . PHE A 1 83 ? 0.814 8.587 -28.017 1.00 94.06 83 PHE A N 1
ATOM 660 C CA . PHE A 1 83 ? 0.857 10.028 -28.238 1.00 94.06 83 PHE A CA 1
ATOM 661 C C . PHE A 1 83 ? 2.300 10.479 -28.452 1.00 94.06 83 PHE A C 1
ATOM 663 O O . PHE A 1 83 ? 3.243 9.826 -27.995 1.00 94.06 83 PHE A O 1
ATOM 670 N N . ASN A 1 84 ? 2.484 11.601 -29.139 1.00 90.94 84 ASN A N 1
ATOM 671 C CA . ASN A 1 84 ? 3.817 12.168 -29.350 1.00 90.94 84 ASN A CA 1
ATOM 672 C C . ASN A 1 84 ? 4.238 13.074 -28.185 1.00 90.94 84 ASN A C 1
ATOM 674 O O . ASN A 1 84 ? 5.433 13.184 -27.916 1.00 90.94 84 ASN A O 1
ATOM 678 N N . ASP A 1 85 ? 3.265 13.619 -27.449 1.00 91.31 85 ASP A N 1
ATOM 679 C CA . ASP A 1 85 ? 3.488 14.499 -26.307 1.00 91.31 85 ASP A CA 1
ATOM 680 C C . ASP A 1 85 ? 3.069 13.846 -24.978 1.00 91.31 85 ASP A C 1
ATOM 682 O O . ASP A 1 85 ? 2.009 13.212 -24.892 1.00 91.31 85 ASP A O 1
ATOM 686 N N . PRO A 1 86 ? 3.865 14.011 -23.903 1.00 92.44 86 PRO A N 1
ATOM 687 C CA . PRO A 1 86 ? 3.566 13.405 -22.607 1.00 92.44 86 PRO A CA 1
ATOM 688 C C . PRO A 1 86 ? 2.346 14.047 -21.933 1.00 92.44 86 PRO A C 1
ATOM 690 O O . PRO A 1 86 ? 1.568 13.352 -21.283 1.00 92.44 86 PRO A O 1
ATOM 693 N N . GLU A 1 87 ? 2.132 15.351 -22.128 1.00 93.31 87 GLU A N 1
ATOM 694 C CA . GLU A 1 87 ? 0.973 16.061 -21.578 1.00 93.31 87 GLU A CA 1
ATOM 695 C C . GLU A 1 87 ? -0.341 15.626 -22.230 1.00 93.31 87 GLU A C 1
ATOM 697 O O . GLU A 1 87 ? -1.371 15.548 -21.565 1.00 93.31 87 GLU A O 1
ATOM 702 N N . GLU A 1 88 ? -0.322 15.324 -23.529 1.00 94.19 88 GLU A N 1
ATOM 703 C CA . GLU A 1 88 ? -1.499 14.831 -24.244 1.00 94.19 88 GLU A CA 1
ATOM 704 C C . GLU A 1 88 ? -1.895 13.439 -23.738 1.00 94.19 88 GLU A C 1
ATOM 706 O O . GLU A 1 88 ? -3.058 13.202 -23.409 1.00 94.19 88 GLU A O 1
ATOM 711 N N . ALA A 1 89 ? -0.908 12.556 -23.553 1.00 94.62 89 ALA A N 1
ATOM 712 C CA . ALA A 1 89 ? -1.112 11.258 -22.918 1.00 94.62 89 ALA A CA 1
ATOM 713 C C . ALA A 1 89 ? -1.673 11.393 -21.487 1.00 94.62 89 ALA A C 1
ATOM 715 O O . ALA A 1 89 ? -2.557 10.634 -21.082 1.00 94.62 89 ALA A O 1
ATOM 716 N N . ALA A 1 90 ? -1.186 12.373 -20.723 1.00 94.75 90 ALA A N 1
ATOM 717 C CA . ALA A 1 90 ? -1.648 12.648 -19.366 1.00 94.75 90 ALA A CA 1
ATOM 718 C C . ALA A 1 90 ? -3.090 13.181 -19.325 1.00 94.75 90 ALA A C 1
ATOM 720 O O . ALA A 1 90 ? -3.863 12.768 -18.460 1.00 94.75 90 ALA A O 1
ATOM 721 N N . ARG A 1 91 ? -3.480 14.031 -20.286 1.00 94.19 91 ARG A N 1
ATOM 722 C CA . ARG A 1 91 ? -4.870 14.490 -20.453 1.00 94.19 91 ARG A CA 1
ATOM 723 C C . ARG A 1 91 ? -5.806 13.332 -20.802 1.00 94.19 91 ARG A C 1
ATOM 725 O O . ARG A 1 91 ? -6.839 13.183 -20.158 1.00 94.19 91 ARG A O 1
ATOM 732 N N . ALA A 1 92 ? -5.403 12.453 -21.722 1.00 95.25 92 ALA A N 1
ATOM 733 C CA . ALA A 1 92 ? -6.178 11.256 -22.058 1.00 95.25 92 ALA A CA 1
ATOM 734 C C . ALA A 1 92 ? -6.386 10.332 -20.840 1.00 95.25 92 ALA A C 1
ATOM 736 O O . ALA A 1 92 ? -7.462 9.755 -20.666 1.00 95.25 92 ALA A O 1
ATOM 737 N N . TYR A 1 93 ? -5.376 10.209 -19.969 1.00 94.25 93 TYR A N 1
ATOM 738 C CA . TYR A 1 93 ? -5.512 9.497 -18.697 1.00 94.25 93 TYR A CA 1
ATOM 739 C C . TYR A 1 93 ? -6.544 10.152 -17.770 1.00 94.25 93 TYR A C 1
ATOM 741 O O . TYR A 1 93 ? -7.388 9.446 -17.211 1.00 94.25 93 TYR A O 1
ATOM 749 N N . ASP A 1 94 ? -6.501 11.477 -17.622 1.00 94.38 94 ASP A N 1
ATOM 750 C CA . ASP A 1 94 ? -7.439 12.208 -16.769 1.00 94.38 94 ASP A CA 1
ATOM 751 C C . ASP A 1 94 ? -8.880 12.116 -17.289 1.00 94.38 94 ASP A C 1
ATOM 753 O O . ASP A 1 94 ? -9.804 11.904 -16.504 1.00 94.38 94 ASP A O 1
ATOM 757 N N . ASP A 1 95 ? -9.081 12.189 -18.607 1.00 92.94 95 ASP A N 1
ATOM 758 C CA . ASP A 1 95 ? -10.392 12.021 -19.244 1.00 92.94 95 ASP A CA 1
ATOM 759 C C . ASP A 1 95 ? -10.969 10.628 -18.974 1.00 92.94 95 ASP A C 1
ATOM 761 O O . ASP A 1 95 ? -12.123 10.489 -18.553 1.00 92.94 95 ASP A O 1
ATOM 765 N N . ALA A 1 96 ? -10.145 9.587 -19.121 1.00 93.75 96 ALA A N 1
ATOM 766 C CA . ALA A 1 96 ? -10.540 8.221 -18.799 1.00 93.75 96 ALA A CA 1
ATOM 767 C C . ALA A 1 96 ? -10.837 8.037 -17.300 1.00 93.75 96 ALA A C 1
ATOM 769 O O . ALA A 1 96 ? -11.791 7.345 -16.936 1.00 93.75 96 ALA A O 1
ATOM 770 N N . ALA A 1 97 ? -10.051 8.668 -16.423 1.00 92.12 97 ALA A N 1
ATOM 771 C CA . ALA A 1 97 ? -10.271 8.638 -14.982 1.00 92.12 97 ALA A CA 1
ATOM 772 C C . ALA A 1 97 ? -11.595 9.324 -14.594 1.00 92.12 97 ALA A C 1
ATOM 774 O O . ALA A 1 97 ? -12.363 8.767 -13.801 1.00 92.12 97 ALA A O 1
ATOM 775 N N . ARG A 1 98 ? -11.922 10.474 -15.200 1.00 90.69 98 ARG A N 1
ATOM 776 C CA . ARG A 1 98 ? -13.210 11.158 -14.991 1.00 90.69 98 ARG A CA 1
ATOM 777 C C . ARG A 1 98 ? -14.386 10.332 -15.496 1.00 90.69 98 ARG A C 1
ATOM 779 O O . ARG A 1 98 ? -15.383 10.217 -14.784 1.00 90.69 98 ARG A O 1
ATOM 786 N N . ALA A 1 99 ? -14.253 9.678 -16.651 1.00 89.44 99 ALA A N 1
ATOM 787 C CA . ALA A 1 99 ? -15.297 8.811 -17.201 1.00 89.44 99 ALA A CA 1
ATOM 788 C C . ALA A 1 99 ? -15.678 7.652 -16.257 1.00 89.44 99 ALA A C 1
ATOM 790 O O . ALA A 1 99 ? -16.834 7.235 -16.221 1.00 89.44 99 ALA A O 1
ATOM 791 N N . VAL A 1 100 ? -14.735 7.159 -15.442 1.00 89.44 100 VAL A N 1
ATOM 792 C CA . VAL A 1 100 ? -14.992 6.115 -14.429 1.00 89.44 100 VAL A CA 1
ATOM 793 C C . VAL A 1 100 ? -15.308 6.670 -13.031 1.00 89.44 100 VAL A C 1
ATOM 795 O O . VAL A 1 100 ? -15.351 5.908 -12.060 1.00 89.44 100 VAL A O 1
ATOM 798 N N . GLY A 1 101 ? -15.505 7.987 -12.901 1.00 85.88 101 GLY A N 1
ATOM 799 C CA . GLY A 1 101 ? -15.814 8.663 -11.638 1.00 85.88 101 GLY A CA 1
ATOM 800 C C . GLY A 1 101 ? -14.644 8.723 -10.649 1.00 85.88 101 GLY A C 1
ATOM 801 O O . GLY A 1 101 ? -14.854 8.876 -9.442 1.00 85.88 101 GLY A O 1
ATOM 802 N N . GLN A 1 102 ? -13.406 8.562 -11.122 1.00 83.25 102 GLN A N 1
ATOM 803 C CA . GLN A 1 102 ? -12.215 8.688 -10.292 1.00 83.25 102 GLN A CA 1
ATOM 804 C C . GLN A 1 102 ? -11.817 10.159 -10.173 1.00 83.25 102 GLN A C 1
ATOM 806 O O . GLN A 1 102 ? -11.423 10.790 -11.142 1.00 83.25 102 GLN A O 1
ATOM 811 N N . THR A 1 103 ? -11.873 10.682 -8.949 1.00 80.69 103 THR A N 1
ATOM 812 C CA . THR A 1 103 ? -11.511 12.077 -8.640 1.00 80.69 103 THR A CA 1
ATOM 813 C C . THR A 1 103 ? -10.120 12.213 -8.018 1.00 80.69 103 THR A C 1
ATOM 815 O O . THR A 1 103 ? -9.747 13.303 -7.618 1.00 80.69 103 THR A O 1
ATOM 818 N N . LYS A 1 104 ? -9.382 11.105 -7.860 1.00 82.25 104 LYS A N 1
ATOM 819 C CA . LYS A 1 104 ? -8.076 11.057 -7.188 1.00 82.25 104 LYS A CA 1
ATOM 820 C C . LYS A 1 104 ? -6.967 10.681 -8.163 1.00 82.25 104 LYS A C 1
ATOM 822 O O . LYS A 1 104 ? -7.139 9.756 -8.962 1.00 82.25 104 LYS A O 1
ATOM 827 N N . GLY A 1 105 ? -5.808 11.322 -8.010 1.00 83.62 105 GLY A N 1
ATOM 828 C CA . GLY A 1 105 ? -4.602 11.014 -8.782 1.00 83.62 105 GLY A CA 1
ATOM 829 C C . GLY A 1 105 ? -4.694 11.444 -10.246 1.00 83.62 105 GLY A C 1
ATOM 830 O O . GLY A 1 105 ? -4.112 10.778 -11.098 1.00 83.62 105 GLY A O 1
ATOM 831 N N . LEU A 1 106 ? -5.459 12.505 -10.516 1.00 89.56 106 LEU A N 1
ATOM 832 C CA . LEU A 1 106 ? -5.466 13.204 -11.800 1.00 89.56 106 LEU A CA 1
ATOM 833 C C . LEU A 1 106 ? -4.173 14.018 -11.944 1.00 89.56 106 LEU A C 1
ATOM 835 O O . LEU A 1 106 ? -3.629 14.495 -10.946 1.00 89.56 106 LEU A O 1
ATOM 839 N N . ASN A 1 107 ? -3.691 14.166 -13.172 1.00 90.81 107 ASN A N 1
ATOM 840 C CA . ASN A 1 107 ? -2.506 14.952 -13.509 1.00 90.81 107 ASN A CA 1
ATOM 841 C C . ASN A 1 107 ? -2.831 16.450 -13.563 1.00 90.81 107 ASN A C 1
ATOM 843 O O . ASN A 1 107 ? -2.093 17.270 -13.021 1.00 90.81 107 ASN A O 1
ATOM 847 N N . PHE A 1 108 ? -3.977 16.793 -14.152 1.00 91.00 108 PHE A N 1
ATOM 848 C CA . PHE A 1 108 ? -4.491 18.149 -14.319 1.00 91.00 108 PHE A CA 1
ATOM 849 C C . PHE A 1 108 ? -5.863 18.276 -13.646 1.00 91.00 108 PHE A C 1
ATOM 851 O O . PHE A 1 108 ? -6.905 18.368 -14.300 1.00 91.00 108 PHE A O 1
ATOM 858 N N . ALA A 1 109 ? -5.862 18.242 -12.312 1.00 86.38 109 ALA A N 1
ATOM 859 C CA . ALA A 1 109 ? -7.075 18.425 -11.522 1.00 86.38 109 ALA A CA 1
ATOM 860 C C . ALA A 1 109 ? -7.543 19.888 -11.545 1.00 86.38 109 ALA A C 1
ATOM 862 O O . ALA A 1 109 ? -6.759 20.821 -11.353 1.00 86.38 109 ALA A O 1
ATOM 863 N N . THR A 1 110 ? -8.844 20.084 -11.719 1.00 84.62 110 THR A N 1
ATOM 864 C CA . THR A 1 110 ? -9.499 21.387 -11.573 1.00 84.62 110 THR A CA 1
ATOM 865 C C . THR A 1 110 ? -9.609 21.789 -10.098 1.00 84.62 110 THR A C 1
ATOM 867 O O . THR A 1 110 ? -9.597 20.948 -9.194 1.00 84.62 110 THR A O 1
ATOM 870 N N . ALA A 1 111 ? -9.761 23.089 -9.826 1.00 80.44 111 ALA A N 1
ATOM 871 C CA . ALA A 1 111 ? -9.926 23.597 -8.460 1.00 80.44 111 ALA A CA 1
ATOM 872 C C . ALA A 1 111 ? -11.127 22.960 -7.727 1.00 80.44 111 ALA A C 1
ATOM 874 O O . ALA A 1 111 ? -11.069 22.715 -6.520 1.00 80.44 111 ALA A O 1
ATOM 875 N N . GLU A 1 112 ? -12.195 22.641 -8.460 1.00 79.94 112 GLU A N 1
ATOM 876 C CA . GLU A 1 112 ? -13.379 21.969 -7.925 1.00 79.94 112 GLU A CA 1
ATOM 877 C C . GLU A 1 112 ? -13.090 20.522 -7.509 1.00 79.94 112 GLU A C 1
ATOM 879 O O . GLU A 1 112 ? -13.500 20.102 -6.426 1.00 79.94 112 GLU A O 1
ATOM 884 N N . GLU A 1 113 ? -12.346 19.766 -8.320 1.00 80.56 113 GLU A N 1
ATOM 885 C CA . GLU A 1 113 ? -11.956 18.382 -8.017 1.00 80.56 113 GLU A CA 1
ATOM 886 C C . GLU A 1 113 ? -11.051 18.315 -6.781 1.00 80.56 113 GLU A C 1
ATOM 888 O O . GLU A 1 113 ? -11.267 17.475 -5.902 1.00 80.56 113 GLU A O 1
ATOM 893 N N . ILE A 1 114 ? -10.114 19.262 -6.650 1.00 79.38 114 ILE A N 1
ATOM 894 C CA . ILE A 1 114 ? -9.257 19.401 -5.462 1.00 79.38 114 ILE A CA 1
ATOM 895 C C . ILE A 1 114 ? -10.115 19.671 -4.215 1.00 79.38 114 ILE A C 1
ATOM 897 O O . ILE A 1 114 ? -9.924 19.048 -3.166 1.00 79.38 114 ILE A O 1
ATOM 901 N N . ALA A 1 115 ? -11.102 20.568 -4.317 1.00 78.88 115 ALA A N 1
ATOM 902 C CA . ALA A 1 115 ? -12.008 20.873 -3.211 1.00 78.88 115 ALA A CA 1
ATOM 903 C C . ALA A 1 115 ? -12.904 19.675 -2.836 1.00 78.88 115 ALA A C 1
ATOM 905 O O . ALA A 1 115 ? -13.173 19.442 -1.653 1.00 78.88 115 ALA A O 1
ATOM 906 N N . GLN A 1 116 ? -13.360 18.892 -3.818 1.00 77.56 116 GLN A N 1
ATOM 907 C CA . GLN A 1 116 ? -14.131 17.670 -3.579 1.00 77.56 116 GLN A CA 1
ATOM 908 C C . GLN A 1 116 ? -13.293 16.576 -2.908 1.00 77.56 116 GLN A C 1
ATOM 910 O O . GLN A 1 116 ? -13.796 15.895 -2.009 1.00 77.56 116 GLN A O 1
ATOM 915 N N . GLU A 1 117 ? -12.030 16.403 -3.304 1.00 76.94 117 GLU A N 1
ATOM 916 C CA . GLU A 1 117 ? -11.126 15.448 -2.660 1.00 76.94 117 GLU A CA 1
ATOM 917 C C . GLU A 1 117 ? -10.855 15.840 -1.202 1.00 76.94 117 GLU A C 1
ATOM 919 O O . GLU A 1 117 ? -11.016 15.001 -0.313 1.00 76.94 117 GLU A O 1
ATOM 924 N N . ALA A 1 118 ? -10.591 17.123 -0.930 1.00 75.56 118 ALA A N 1
ATOM 925 C CA . ALA A 1 118 ? -10.410 17.628 0.432 1.00 75.56 118 ALA A CA 1
ATOM 926 C C . ALA A 1 118 ? -11.643 17.374 1.321 1.00 75.56 118 ALA A C 1
ATOM 928 O O . ALA A 1 118 ? -11.512 16.966 2.477 1.00 75.56 118 ALA A O 1
ATOM 929 N N . LYS A 1 119 ? -12.857 17.542 0.777 1.00 74.81 119 LYS A N 1
ATOM 930 C CA . LYS A 1 119 ? -14.105 17.212 1.489 1.00 74.81 119 LYS A CA 1
ATOM 931 C C . LYS A 1 119 ? -14.244 15.710 1.755 1.00 74.81 119 LYS A C 1
ATOM 933 O O . LYS A 1 119 ? -14.672 15.331 2.843 1.00 74.81 119 LYS A O 1
ATOM 938 N N . LYS A 1 120 ? -13.887 14.846 0.797 1.00 68.06 120 LYS A N 1
ATOM 939 C CA . LYS A 1 120 ? -13.932 13.379 0.968 1.00 68.06 120 LYS A CA 1
ATOM 940 C C . LYS A 1 120 ? -12.896 12.881 1.977 1.00 68.06 120 LYS A C 1
ATOM 942 O O . LYS A 1 120 ? -13.188 11.946 2.714 1.00 68.06 120 LYS A O 1
ATOM 947 N N . GLU A 1 121 ? -11.714 13.489 2.031 1.00 66.06 121 GLU A N 1
ATOM 948 C CA . GLU A 1 121 ? -10.660 13.113 2.980 1.00 66.06 121 GLU A CA 1
ATOM 949 C C . GLU A 1 121 ? -11.005 13.502 4.426 1.00 66.06 121 GLU A C 1
ATOM 951 O O . GLU A 1 121 ? -10.677 12.771 5.361 1.00 66.06 121 GLU A O 1
ATOM 956 N N . GLN A 1 122 ? -11.754 14.593 4.609 1.00 65.50 122 GLN A N 1
ATOM 957 C CA . GLN A 1 122 ? -12.303 14.987 5.910 1.00 65.50 122 GLN A CA 1
ATOM 958 C C . GLN A 1 122 ? -13.444 14.075 6.385 1.00 65.50 122 GLN A C 1
ATOM 960 O O . GLN A 1 122 ? -13.733 14.029 7.584 1.00 65.50 122 GLN A O 1
ATOM 965 N N . GLN A 1 123 ? -14.090 13.320 5.488 1.00 62.50 123 GLN A N 1
ATOM 966 C CA . GLN A 1 123 ? -15.108 12.361 5.899 1.00 62.50 123 GLN A CA 1
ATOM 967 C C . GLN A 1 123 ? -14.457 11.108 6.505 1.00 62.50 123 GLN A C 1
ATOM 969 O O . GLN A 1 123 ? -13.608 10.467 5.877 1.00 62.50 123 GLN A O 1
ATOM 974 N N . PRO A 1 124 ? -14.863 10.693 7.720 1.00 60.75 124 PRO A N 1
ATOM 975 C CA . PRO A 1 124 ? -14.342 9.477 8.319 1.00 60.75 124 PRO A CA 1
ATOM 976 C C . PRO A 1 124 ? -14.691 8.288 7.421 1.00 60.75 124 PRO A C 1
ATOM 978 O O . PRO A 1 124 ? -15.865 8.037 7.141 1.00 60.75 124 PRO A O 1
ATOM 981 N N . LYS A 1 125 ? -13.667 7.535 6.990 1.00 61.09 125 LYS A N 1
ATOM 982 C CA . LYS A 1 125 ? -13.848 6.295 6.218 1.00 61.09 125 LYS A CA 1
ATOM 983 C C . LYS A 1 125 ? -14.953 5.455 6.870 1.00 61.09 125 LYS A C 1
ATOM 985 O O . LYS A 1 125 ? -14.898 5.255 8.092 1.00 61.09 125 LYS A O 1
ATOM 990 N N . PRO A 1 126 ? -15.929 4.934 6.103 1.00 57.34 126 PRO A N 1
ATOM 991 C CA . PRO A 1 126 ? -17.004 4.143 6.676 1.00 57.34 126 PRO A CA 1
ATOM 992 C C . PRO A 1 126 ? -16.388 2.964 7.428 1.00 57.34 126 PRO A C 1
ATOM 994 O O . PRO A 1 126 ? -15.691 2.123 6.852 1.00 57.34 126 PRO A O 1
ATOM 997 N N . LYS A 1 127 ? -16.601 2.922 8.748 1.00 60.25 127 LYS A N 1
ATOM 998 C CA . LYS A 1 127 ? -16.169 1.789 9.568 1.00 60.25 127 LYS A CA 1
ATOM 999 C C . LYS A 1 127 ? -16.826 0.547 8.971 1.00 60.25 127 LYS A C 1
ATOM 1001 O O . LYS A 1 127 ? -18.039 0.537 8.766 1.00 60.25 127 LYS A O 1
ATOM 1006 N N . ARG A 1 128 ? -16.030 -0.487 8.668 1.00 60.16 128 ARG A N 1
ATOM 1007 C CA . ARG A 1 128 ? -16.550 -1.774 8.177 1.00 60.16 128 ARG A CA 1
ATOM 1008 C C . ARG A 1 128 ? -17.716 -2.186 9.079 1.00 60.16 128 ARG A C 1
ATOM 1010 O O . ARG A 1 128 ? -17.550 -2.193 10.301 1.00 60.16 128 ARG A O 1
ATOM 1017 N N . LYS A 1 129 ? -18.883 -2.477 8.488 1.00 58.75 129 LYS A N 1
ATOM 1018 C CA . LYS A 1 129 ? -20.066 -2.922 9.238 1.00 58.75 129 LYS A CA 1
ATOM 1019 C C . LYS A 1 129 ? -19.643 -4.107 10.106 1.00 58.75 129 LYS A C 1
ATOM 1021 O O . LYS A 1 129 ? -19.182 -5.119 9.578 1.00 58.75 129 LYS A O 1
ATOM 1026 N N . LYS A 1 130 ? -19.719 -3.948 11.428 1.00 65.75 130 LYS A N 1
ATOM 1027 C CA . LYS A 1 130 ? -19.404 -5.031 12.358 1.00 65.75 130 LYS A CA 1
ATOM 1028 C C . LYS A 1 130 ? -20.475 -6.100 12.184 1.00 65.75 130 LYS A C 1
ATOM 1030 O O . LYS A 1 130 ? -21.659 -5.791 12.238 1.00 65.75 130 LYS A O 1
ATOM 1035 N N . THR A 1 131 ? -20.063 -7.339 11.951 1.00 79.75 131 THR A N 1
ATOM 1036 C CA . THR A 1 131 ? -20.984 -8.483 11.850 1.00 79.75 131 THR A CA 1
ATOM 1037 C C . THR A 1 131 ? -21.396 -9.028 13.220 1.00 79.75 131 THR A C 1
ATOM 1039 O O . THR A 1 131 ? -22.124 -10.012 13.278 1.00 79.75 131 THR A O 1
ATOM 1042 N N . SER A 1 132 ? -20.872 -8.437 14.298 1.00 85.44 132 SER A N 1
ATOM 1043 C CA . SER A 1 132 ? -20.972 -8.905 15.680 1.00 85.44 132 SER A CA 1
ATOM 1044 C C . SER A 1 132 ? -20.886 -7.737 16.683 1.00 85.44 132 SER A C 1
ATOM 1046 O O . SER A 1 132 ? -20.325 -6.675 16.379 1.00 85.44 132 SER A O 1
ATOM 1048 N N . LYS A 1 133 ? -21.419 -7.937 17.894 1.00 88.00 133 LYS A N 1
ATOM 1049 C CA . LYS A 1 133 ? -21.294 -7.060 19.067 1.00 88.00 133 LYS A CA 1
ATOM 1050 C C . LYS A 1 133 ? -19.980 -7.259 19.829 1.00 88.00 133 LYS A C 1
ATOM 1052 O O . LYS A 1 133 ? -19.515 -6.317 20.473 1.00 88.00 133 LYS A O 1
ATOM 1057 N N . TYR A 1 134 ? -19.366 -8.442 19.745 1.00 90.50 134 TYR A N 1
ATOM 1058 C CA . TYR A 1 134 ? -18.117 -8.767 20.444 1.00 90.50 134 TYR A CA 1
ATOM 1059 C C . TYR A 1 134 ? -16.880 -8.517 19.564 1.00 90.50 134 TYR A C 1
ATOM 1061 O O . TYR A 1 134 ? -16.832 -8.868 18.384 1.00 90.50 134 TYR A O 1
ATOM 1069 N N . ARG A 1 135 ? -15.848 -7.888 20.137 1.00 88.62 135 ARG A N 1
ATOM 1070 C CA . ARG A 1 135 ? -14.547 -7.659 19.496 1.00 88.62 135 ARG A CA 1
ATOM 1071 C C . ARG A 1 135 ? -13.893 -8.997 19.161 1.00 88.62 135 ARG A C 1
ATOM 1073 O O . ARG A 1 135 ? -13.918 -9.911 19.973 1.00 88.62 135 ARG A O 1
ATOM 1080 N N . GLY A 1 136 ? -13.297 -9.078 17.971 1.00 89.75 136 GLY A N 1
ATOM 1081 C CA . GLY A 1 136 ? -12.618 -10.287 17.495 1.00 89.75 136 GLY A CA 1
ATOM 1082 C C . GLY A 1 136 ? -13.555 -11.411 17.055 1.00 89.75 136 GLY A C 1
ATOM 1083 O O . GLY A 1 136 ? -13.072 -12.476 16.693 1.00 89.75 136 GLY A O 1
ATOM 1084 N N . VAL A 1 137 ? -14.872 -11.180 17.041 1.00 93.38 137 VAL A N 1
ATOM 1085 C CA . VAL A 1 137 ? -15.859 -12.151 16.559 1.00 93.38 137 VAL A CA 1
ATOM 1086 C C . VAL A 1 137 ? -16.371 -11.726 15.188 1.00 93.38 137 VAL A C 1
ATOM 1088 O O . VAL A 1 137 ? -16.666 -10.551 14.978 1.00 93.38 137 VAL A O 1
ATOM 1091 N N . ALA A 1 138 ? -16.515 -12.650 14.243 1.00 92.75 138 ALA A N 1
ATOM 1092 C CA . ALA A 1 138 ? -17.103 -12.382 12.933 1.00 92.75 138 ALA A CA 1
ATOM 1093 C C . ALA A 1 138 ? -18.117 -13.463 12.551 1.00 92.75 138 ALA A C 1
ATOM 1095 O O . ALA A 1 138 ? -17.877 -14.648 12.762 1.00 92.75 138 ALA A O 1
ATOM 1096 N N . LYS A 1 139 ? -19.255 -13.073 11.962 1.00 92.19 139 LYS A N 1
ATOM 1097 C CA . LYS A 1 139 ? -20.242 -14.042 11.470 1.00 92.19 139 LYS A CA 1
ATOM 1098 C C . LYS A 1 139 ? -19.848 -14.488 10.068 1.00 92.19 139 LYS A C 1
ATOM 1100 O O . LYS A 1 139 ? -19.810 -13.674 9.142 1.00 92.19 139 LYS A O 1
ATOM 1105 N N . ASN A 1 140 ? -19.584 -15.777 9.895 1.00 90.19 140 ASN A N 1
ATOM 1106 C CA . ASN A 1 140 ? -19.334 -16.334 8.576 1.00 90.19 140 ASN A CA 1
ATOM 1107 C C . ASN A 1 140 ? -20.667 -16.472 7.827 1.00 90.19 140 ASN A C 1
ATOM 1109 O O . ASN A 1 140 ? -21.560 -17.208 8.241 1.00 90.19 140 ASN A O 1
ATOM 1113 N N . ARG A 1 141 ? -20.803 -15.766 6.698 1.00 86.62 141 ARG A N 1
ATOM 1114 C CA . ARG A 1 141 ? -22.051 -15.748 5.919 1.00 86.62 141 ARG A CA 1
ATOM 1115 C C . ARG A 1 141 ? -22.379 -17.096 5.270 1.00 86.62 141 ARG A C 1
ATOM 1117 O O . ARG A 1 141 ? -23.548 -17.350 5.021 1.00 86.62 141 ARG A O 1
ATOM 1124 N N . LYS A 1 142 ? -21.376 -17.940 4.993 1.00 88.75 142 LYS A N 1
ATOM 1125 C CA . LYS A 1 142 ? -21.576 -19.248 4.346 1.00 88.75 142 LYS A CA 1
ATOM 1126 C C . LYS A 1 142 ? -21.982 -20.331 5.342 1.00 88.75 142 LYS A C 1
ATOM 1128 O O . LYS A 1 142 ? -22.916 -21.070 5.079 1.00 88.75 142 LYS A O 1
ATOM 1133 N N . SER A 1 143 ? -21.278 -20.430 6.470 1.00 87.81 143 SER A N 1
ATOM 1134 C CA . SER A 1 143 ? -21.534 -21.477 7.469 1.00 87.81 143 SER A CA 1
ATOM 1135 C C . SER A 1 143 ? -22.544 -21.069 8.542 1.00 87.81 143 SER A C 1
ATOM 1137 O O . SER A 1 143 ? -22.956 -21.910 9.331 1.00 87.81 143 SER A O 1
ATOM 1139 N N . GLY A 1 144 ? -22.890 -19.781 8.638 1.00 88.88 144 GLY A N 1
ATOM 1140 C CA . GLY A 1 144 ? -23.746 -19.234 9.695 1.00 88.88 144 GLY A CA 1
ATOM 1141 C C . GLY A 1 144 ? -23.087 -19.161 11.079 1.00 88.88 144 GLY A C 1
ATOM 1142 O O . GLY A 1 144 ? -23.623 -18.485 11.955 1.00 88.88 144 GLY A O 1
ATOM 1143 N N . LYS A 1 145 ? -21.924 -19.801 11.261 1.00 94.12 145 LYS A N 1
ATOM 1144 C CA . LYS A 1 145 ? -21.166 -19.872 12.518 1.00 94.12 145 LYS A CA 1
ATOM 1145 C C . LYS A 1 145 ? -20.393 -18.583 12.798 1.00 94.12 145 LYS A C 1
ATOM 1147 O O . LYS A 1 145 ? -20.053 -17.824 11.884 1.00 94.12 145 LYS A O 1
ATOM 1152 N N . PHE A 1 146 ? -20.070 -18.368 14.066 1.00 95.06 146 PHE A N 1
ATOM 1153 C CA . PHE A 1 146 ? -19.258 -17.251 14.531 1.00 95.06 146 PHE A CA 1
ATOM 1154 C C . PHE A 1 146 ? -17.802 -17.673 14.669 1.00 95.06 146 PHE A C 1
ATOM 1156 O O . PHE A 1 146 ? -17.488 -18.665 15.310 1.00 95.06 146 PHE A O 1
ATOM 1163 N N . GLU A 1 147 ? -16.900 -16.934 14.047 1.00 93.75 147 GLU A N 1
ATOM 1164 C CA . GLU A 1 147 ? -15.462 -17.149 14.146 1.00 93.75 147 GLU A CA 1
ATOM 1165 C C . GLU A 1 147 ? -14.882 -16.190 15.182 1.00 93.75 147 GLU A C 1
ATOM 1167 O O . GLU A 1 147 ? -15.104 -14.983 15.079 1.00 93.75 147 GLU A O 1
ATOM 1172 N N . ALA A 1 148 ? -14.153 -16.719 16.165 1.00 95.06 148 ALA A N 1
ATOM 1173 C CA . ALA A 1 148 ? -13.389 -15.914 17.112 1.00 95.06 148 ALA A CA 1
ATOM 1174 C C . ALA A 1 148 ? -11.915 -15.886 16.699 1.00 95.06 148 ALA A C 1
ATOM 1176 O O . ALA A 1 148 ? -11.325 -16.927 16.400 1.00 95.06 148 ALA A O 1
ATOM 1177 N N . ALA A 1 149 ? -11.309 -14.704 16.705 1.00 93.38 149 ALA A N 1
ATOM 1178 C CA . ALA A 1 149 ? -9.903 -14.513 16.384 1.00 93.38 149 ALA A CA 1
ATOM 1179 C C . ALA A 1 149 ? -9.268 -13.443 17.277 1.00 93.38 149 ALA A C 1
ATOM 1181 O O . ALA A 1 149 ? -9.844 -12.378 17.510 1.00 93.38 149 ALA A O 1
ATOM 1182 N N . PHE A 1 150 ? -8.047 -13.716 17.732 1.00 92.12 150 PHE A N 1
ATOM 1183 C CA . PHE A 1 150 ? -7.222 -12.802 18.507 1.00 92.12 150 PHE A CA 1
ATOM 1184 C C . PHE A 1 150 ? -5.899 -12.551 17.768 1.00 92.12 150 PHE A C 1
ATOM 1186 O O . PHE A 1 150 ? -5.057 -13.439 17.630 1.00 92.12 150 PHE A O 1
ATOM 1193 N N . GLY A 1 151 ? -5.728 -11.331 17.250 1.00 88.56 151 GLY A N 1
ATOM 1194 C CA . GLY A 1 151 ? -4.576 -10.979 16.417 1.00 88.56 151 GLY A CA 1
ATOM 1195 C C . GLY A 1 151 ? -4.502 -11.861 15.157 1.00 88.56 151 GLY A C 1
ATOM 1196 O O . GLY A 1 151 ? -5.487 -11.919 14.419 1.00 88.56 151 GLY A O 1
ATOM 1197 N N . PRO A 1 152 ? -3.368 -12.535 14.887 1.00 88.56 152 PRO A N 1
ATOM 1198 C CA . PRO A 1 152 ? -3.242 -13.471 13.769 1.00 88.56 152 PRO A CA 1
ATOM 1199 C C . PRO A 1 152 ? -3.846 -14.859 14.058 1.00 88.56 152 PRO A C 1
ATOM 1201 O O . PRO A 1 152 ? -3.979 -15.666 13.138 1.00 88.56 152 PRO A O 1
ATOM 1204 N N . HIS A 1 153 ? -4.205 -15.161 15.310 1.00 89.94 153 HIS A N 1
ATOM 1205 C CA . HIS A 1 153 ? -4.641 -16.493 15.722 1.00 89.94 153 HIS A CA 1
ATOM 1206 C C . HIS A 1 153 ? -6.163 -16.635 15.648 1.00 89.94 153 HIS A C 1
ATOM 1208 O O . HIS A 1 153 ? -6.909 -15.868 16.261 1.00 89.94 153 HIS A O 1
ATOM 1214 N N . ARG A 1 154 ? -6.634 -17.656 14.924 1.00 93.44 154 ARG A N 1
ATOM 1215 C CA . ARG A 1 154 ? -8.040 -18.078 14.937 1.00 93.44 154 ARG A CA 1
ATOM 1216 C C . ARG A 1 154 ? -8.265 -19.029 16.106 1.00 93.44 154 ARG A C 1
ATOM 1218 O O . ARG A 1 154 ? -7.572 -20.033 16.210 1.00 93.44 154 ARG A O 1
ATOM 1225 N N . LEU A 1 155 ? -9.231 -18.708 16.957 1.00 92.56 155 LEU A N 1
ATOM 1226 C CA . LEU A 1 155 ? -9.559 -19.470 18.164 1.00 92.56 155 LEU A CA 1
ATOM 1227 C C . LEU A 1 155 ? -10.563 -20.590 17.873 1.00 92.56 155 LEU A C 1
ATOM 1229 O O . LEU A 1 155 ? -10.591 -21.590 18.580 1.00 92.56 155 LEU A O 1
ATOM 1233 N N . GLY A 1 156 ? -11.373 -20.433 16.822 1.00 92.75 156 GLY A N 1
ATOM 1234 C CA . GLY A 1 156 ? -12.288 -21.469 16.355 1.00 92.75 156 GLY A CA 1
ATOM 1235 C C . GLY A 1 156 ? -13.583 -20.924 15.764 1.00 92.75 156 GLY A C 1
ATOM 1236 O O . GLY A 1 156 ? -13.784 -19.711 15.645 1.00 92.75 156 GLY A O 1
ATOM 1237 N N . HIS A 1 157 ? -14.466 -21.855 15.404 1.00 94.88 157 HIS A N 1
ATOM 1238 C CA . HIS A 1 157 ? -15.828 -21.579 14.961 1.00 94.88 157 HIS A CA 1
ATOM 1239 C C . HIS A 1 157 ? -16.823 -22.054 16.017 1.00 94.88 157 HIS A C 1
ATOM 1241 O O . HIS A 1 157 ? -16.808 -23.219 16.405 1.00 94.88 157 HIS A O 1
ATOM 1247 N N . PHE A 1 158 ? -17.729 -21.171 16.406 1.00 94.94 158 PHE A N 1
ATOM 1248 C CA . PHE A 1 158 ? -18.710 -21.380 17.457 1.00 94.94 158 PHE A CA 1
ATOM 1249 C C . PHE A 1 158 ? -20.129 -21.259 16.894 1.00 94.94 158 PHE A C 1
ATOM 1251 O O . PHE A 1 158 ? -20.361 -20.493 15.947 1.00 94.94 158 PHE A O 1
ATOM 1258 N N . PRO A 1 159 ? -21.092 -22.014 17.441 1.00 92.94 159 PRO A N 1
ATOM 1259 C CA . PRO A 1 159 ? -22.491 -21.909 17.049 1.00 92.94 159 PRO A CA 1
ATOM 1260 C C . PRO A 1 159 ? -23.091 -20.559 17.458 1.00 92.94 159 PRO A C 1
ATOM 1262 O O . PRO A 1 159 ? -23.849 -19.974 16.684 1.00 92.94 159 PRO A O 1
ATOM 1265 N N . THR A 1 160 ? -22.719 -20.030 18.628 1.00 93.94 160 THR A N 1
ATOM 1266 C CA . THR A 1 160 ? -23.239 -18.759 19.139 1.00 93.94 160 THR A CA 1
ATOM 1267 C C . THR A 1 160 ? -22.186 -17.657 19.130 1.00 93.94 160 THR A C 1
ATOM 1269 O O . THR A 1 160 ? -20.985 -17.877 19.294 1.00 93.94 160 THR A O 1
ATOM 1272 N N . GLU A 1 161 ? -22.655 -16.423 18.953 1.00 94.19 161 GLU A N 1
ATOM 1273 C CA . GLU A 1 161 ? -21.801 -15.235 18.983 1.00 94.19 161 GLU A CA 1
ATOM 1274 C C . GLU A 1 161 ? -21.122 -15.056 20.344 1.00 94.19 161 GLU A C 1
ATOM 1276 O O . GLU A 1 161 ? -19.992 -14.581 20.446 1.00 94.19 161 GLU A O 1
ATOM 1281 N N . ARG A 1 162 ? -21.832 -15.441 21.402 1.00 93.50 162 ARG A N 1
ATOM 1282 C CA . ARG A 1 162 ? -21.385 -15.287 22.776 1.00 93.50 162 ARG A CA 1
ATOM 1283 C C . ARG A 1 162 ? -20.291 -16.270 23.148 1.00 93.50 162 ARG A C 1
ATOM 1285 O O . ARG A 1 162 ? -19.317 -15.842 23.752 1.00 93.50 162 ARG A O 1
ATOM 1292 N N . GLU A 1 163 ? -20.404 -17.534 22.752 1.00 94.56 163 GLU A N 1
ATOM 1293 C CA . GLU A 1 163 ? -19.321 -18.507 22.940 1.00 94.56 163 GLU A CA 1
ATOM 1294 C C . GLU A 1 163 ? -18.042 -18.058 22.231 1.00 94.56 163 GLU A C 1
ATOM 1296 O O . GLU A 1 163 ? -16.966 -18.091 22.823 1.00 94.56 163 GLU A O 1
ATOM 1301 N N . ALA A 1 164 ? -18.169 -17.531 21.008 1.00 95.69 164 ALA A N 1
ATOM 1302 C CA . ALA A 1 164 ? -17.046 -16.918 20.306 1.00 95.69 164 ALA A CA 1
ATOM 1303 C C . ALA A 1 164 ? -16.455 -15.725 21.084 1.00 95.69 164 ALA A C 1
ATOM 1305 O O . ALA A 1 164 ? -15.235 -15.572 21.159 1.00 95.69 164 ALA A O 1
ATOM 1306 N N . GLY A 1 165 ? -17.307 -14.892 21.691 1.00 94.69 165 GLY A N 1
ATOM 1307 C CA . GLY A 1 165 ? -16.882 -13.785 22.550 1.00 94.69 165 GLY A CA 1
ATOM 1308 C C . GLY A 1 165 ? -16.132 -14.250 23.801 1.00 94.69 165 GLY A C 1
ATOM 1309 O O . GLY A 1 165 ? -15.104 -13.670 24.135 1.00 94.69 165 GLY A O 1
ATOM 1310 N N . ILE A 1 166 ? -16.597 -15.320 24.454 1.00 94.75 166 ILE A N 1
ATOM 1311 C CA . ILE A 1 166 ? -15.947 -15.912 25.634 1.00 94.75 166 ILE A CA 1
ATOM 1312 C C . ILE A 1 166 ? -14.581 -16.491 25.253 1.00 94.75 166 ILE A C 1
ATOM 1314 O O . ILE A 1 166 ? -13.597 -16.255 25.949 1.00 94.75 166 ILE A O 1
ATOM 1318 N N . ALA A 1 167 ? -14.492 -17.193 24.120 1.00 95.69 167 ALA A N 1
ATOM 1319 C CA . ALA A 1 167 ? -13.222 -17.708 23.617 1.00 95.69 167 ALA A CA 1
ATOM 1320 C C . ALA A 1 167 ? -12.211 -16.577 23.363 1.00 95.69 167 ALA A C 1
ATOM 1322 O O . ALA A 1 167 ? -11.047 -16.694 23.748 1.00 95.69 167 ALA A O 1
ATOM 1323 N N . TYR A 1 168 ? -12.661 -15.464 22.770 1.00 94.75 168 TYR A N 1
ATOM 1324 C CA . TYR A 1 168 ? -11.834 -14.268 22.598 1.00 94.75 168 TYR A CA 1
ATOM 1325 C C . TYR A 1 168 ? -11.364 -13.691 23.937 1.00 94.75 168 TYR A C 1
ATOM 1327 O O . TYR A 1 168 ? -10.188 -13.358 24.069 1.00 94.75 168 TYR A O 1
ATOM 1335 N N . ASP A 1 169 ? -12.256 -13.580 24.921 1.00 95.00 169 ASP A N 1
ATOM 1336 C CA . ASP A 1 169 ? -11.932 -13.015 26.233 1.00 95.00 169 ASP A CA 1
ATOM 1337 C C . ASP A 1 169 ? -10.882 -13.858 26.961 1.00 95.00 169 ASP A C 1
ATOM 1339 O O . ASP A 1 169 ? -9.906 -13.310 27.470 1.00 95.00 169 ASP A O 1
ATOM 1343 N N . ASN A 1 170 ? -11.011 -15.186 26.915 1.00 93.94 170 ASN A N 1
ATOM 1344 C CA . ASN A 1 170 ? -10.022 -16.108 27.475 1.00 93.94 170 ASN A CA 1
ATOM 1345 C C . ASN A 1 170 ? -8.651 -15.953 26.803 1.00 93.94 170 ASN A C 1
ATOM 1347 O O . ASN A 1 170 ? -7.630 -15.894 27.486 1.00 93.94 170 ASN A O 1
ATOM 1351 N N . ALA A 1 171 ? -8.616 -15.840 25.472 1.00 94.56 171 ALA A N 1
ATOM 1352 C CA . ALA A 1 171 ? -7.371 -15.627 24.737 1.00 94.56 171 ALA A CA 1
ATOM 1353 C C . ALA A 1 171 ? -6.735 -14.262 25.048 1.00 94.56 171 ALA A C 1
ATOM 1355 O O . ALA A 1 171 ? -5.519 -14.159 25.195 1.00 94.56 171 ALA A O 1
ATOM 1356 N N . ALA A 1 172 ? -7.551 -13.214 25.181 1.00 93.31 172 ALA A N 1
ATOM 1357 C CA . ALA A 1 172 ? -7.085 -11.879 25.530 1.00 93.31 172 ALA A CA 1
ATOM 1358 C C . ALA A 1 172 ? -6.506 -11.838 26.953 1.00 93.31 172 ALA A C 1
ATOM 1360 O O . ALA A 1 172 ? -5.414 -11.301 27.140 1.00 93.31 172 ALA A O 1
ATOM 1361 N N . LEU A 1 173 ? -7.180 -12.458 27.928 1.00 91.94 173 LEU A N 1
ATOM 1362 C CA . LEU A 1 173 ? -6.684 -12.580 29.301 1.00 91.94 173 LEU A CA 1
ATOM 1363 C C . LEU A 1 173 ? -5.386 -13.391 29.367 1.00 91.94 173 LEU A C 1
ATOM 1365 O O . LEU A 1 173 ? -4.441 -12.961 30.025 1.00 91.94 173 LEU A O 1
ATOM 1369 N N . ALA A 1 174 ? -5.301 -14.505 28.633 1.00 91.75 174 ALA A N 1
ATOM 1370 C CA . ALA A 1 174 ? -4.080 -15.307 28.542 1.00 91.75 174 ALA A CA 1
ATOM 1371 C C . ALA A 1 174 ? -2.893 -14.513 27.962 1.00 91.75 174 ALA A C 1
ATOM 1373 O O . ALA A 1 174 ? -1.750 -14.735 28.347 1.00 91.75 174 ALA A O 1
ATOM 1374 N N . ALA A 1 175 ? -3.161 -13.551 27.075 1.00 90.31 175 ALA A N 1
ATOM 1375 C CA . ALA A 1 175 ? -2.164 -12.642 26.513 1.00 90.31 175 ALA A CA 1
ATOM 1376 C C . ALA A 1 175 ? -1.920 -11.374 27.366 1.00 90.31 175 ALA A C 1
ATOM 1378 O O . ALA A 1 175 ? -1.203 -10.474 26.929 1.00 90.31 175 ALA A O 1
ATOM 1379 N N . GLY A 1 176 ? -2.515 -11.267 28.560 1.00 88.19 176 GLY A N 1
ATOM 1380 C CA . GLY A 1 176 ? -2.352 -10.117 29.457 1.00 88.19 176 GLY A CA 1
ATOM 1381 C C . GLY A 1 176 ? -3.109 -8.856 29.021 1.00 88.19 176 GLY A C 1
ATOM 1382 O O . GLY A 1 176 ? -2.797 -7.755 29.471 1.00 88.19 176 GLY A O 1
ATOM 1383 N N . HIS A 1 177 ? -4.101 -8.982 28.135 1.00 85.94 177 HIS A N 1
ATOM 1384 C CA . HIS A 1 177 ? -4.947 -7.868 27.722 1.00 85.94 177 HIS A CA 1
ATOM 1385 C C . HIS A 1 177 ? -6.179 -7.744 28.619 1.00 85.94 177 HIS A C 1
ATOM 1387 O O . HIS A 1 177 ? -7.043 -8.614 28.641 1.00 85.94 177 HIS A O 1
ATOM 1393 N N . PHE A 1 178 ? -6.314 -6.592 29.272 1.00 83.00 178 PHE A N 1
ATOM 1394 C CA . PHE A 1 178 ? -7.462 -6.284 30.133 1.00 83.00 178 PHE A CA 1
ATOM 1395 C C . PHE A 1 178 ? -8.680 -5.755 29.363 1.00 83.00 178 PHE A C 1
ATOM 1397 O O . PHE A 1 178 ? -9.775 -5.709 29.896 1.00 83.00 178 PHE A O 1
ATOM 1404 N N . GLN A 1 179 ? -8.515 -5.346 28.099 1.00 85.62 179 GLN A N 1
ATOM 1405 C CA . GLN A 1 179 ? -9.616 -4.827 27.283 1.00 85.62 179 GLN A CA 1
ATOM 1406 C C . GLN A 1 179 ? -10.381 -5.969 26.595 1.00 85.62 179 GLN A C 1
ATOM 1408 O O . GLN A 1 179 ? -10.202 -6.211 25.393 1.00 85.62 179 GLN A O 1
ATOM 1413 N N . ILE A 1 180 ? -11.229 -6.650 27.363 1.00 92.38 180 ILE A N 1
ATOM 1414 C CA . ILE A 1 180 ? -12.030 -7.797 26.917 1.00 92.38 180 ILE A CA 1
ATOM 1415 C C . ILE A 1 180 ? -13.494 -7.417 26.639 1.00 92.38 180 ILE A C 1
ATOM 1417 O O . ILE A 1 180 ? -13.888 -6.257 26.759 1.00 92.38 180 ILE A O 1
ATOM 1421 N N . ASN A 1 181 ? -14.298 -8.375 26.177 1.00 91.19 181 ASN A N 1
ATOM 1422 C CA . ASN A 1 181 ? -15.707 -8.176 25.842 1.00 91.19 181 ASN A CA 1
ATOM 1423 C C . ASN A 1 181 ? -16.675 -8.392 27.008 1.00 91.19 181 ASN A C 1
ATOM 1425 O O . ASN A 1 181 ? -17.838 -7.987 26.870 1.00 91.19 181 ASN A O 1
ATOM 1429 N N . HIS A 1 182 ? -16.231 -9.061 28.077 1.00 91.38 182 HIS A N 1
ATOM 1430 C CA . HIS A 1 182 ? -17.061 -9.562 29.180 1.00 91.38 182 HIS A CA 1
ATOM 1431 C C . HIS A 1 182 ? -18.244 -10.396 28.677 1.00 91.38 182 HIS A C 1
ATOM 1433 O O . HIS A 1 182 ? -19.378 -10.240 29.119 1.00 91.38 182 HIS A O 1
ATOM 1439 N N . ALA A 1 183 ? -17.998 -11.260 27.689 1.00 90.81 183 ALA A N 1
ATOM 1440 C CA . ALA A 1 183 ? -19.035 -12.073 27.057 1.00 90.81 183 ALA A CA 1
ATOM 1441 C C . ALA A 1 183 ? -19.600 -13.160 27.989 1.00 90.81 183 ALA A C 1
ATOM 1443 O O . ALA A 1 183 ? -20.689 -13.676 27.735 1.00 90.81 183 ALA A O 1
ATOM 1444 N N . SER A 1 184 ? -18.898 -13.500 29.073 1.00 90.62 184 SER A N 1
ATOM 1445 C CA . SER A 1 184 ? -19.383 -14.414 30.113 1.00 90.62 184 SER A CA 1
ATOM 1446 C C . SER A 1 184 ? -20.526 -13.814 30.938 1.00 90.62 184 SER A C 1
ATOM 1448 O O . SER A 1 184 ? -21.422 -14.551 31.350 1.00 90.62 184 SER A O 1
ATOM 1450 N N . VAL A 1 185 ? -20.571 -12.490 31.103 1.00 91.19 185 VAL A N 1
ATOM 1451 C CA . VAL A 1 185 ? -21.579 -11.791 31.910 1.00 91.19 185 VAL A CA 1
ATOM 1452 C C . VAL A 1 185 ? -22.928 -11.780 31.184 1.00 91.19 185 VAL A C 1
ATOM 1454 O O . VAL A 1 185 ? -23.026 -11.344 30.038 1.00 91.19 185 VAL A O 1
ATOM 1457 N N . GLN A 1 186 ? -23.965 -12.310 31.841 1.00 87.19 186 GLN A N 1
ATOM 1458 C CA . GLN A 1 186 ? -25.335 -12.370 31.305 1.00 87.19 186 GLN A CA 1
ATOM 1459 C C . GLN A 1 186 ? -26.022 -11.004 31.352 1.00 87.19 186 GLN A C 1
ATOM 1461 O O . GLN A 1 186 ? -26.719 -10.624 30.414 1.00 87.19 186 GLN A O 1
ATOM 1466 N N . ASN A 1 187 ? -25.843 -10.290 32.466 1.00 93.50 187 ASN A N 1
ATOM 1467 C CA . ASN A 1 187 ? -26.468 -9.002 32.701 1.00 93.50 187 ASN A CA 1
ATOM 1468 C C . ASN A 1 187 ? -25.746 -7.922 31.883 1.00 93.50 187 ASN A C 1
ATOM 1470 O O . ASN A 1 187 ? -24.566 -7.644 32.095 1.00 93.50 187 ASN A O 1
ATOM 1474 N N . GLU A 1 188 ? -26.456 -7.317 30.933 1.00 88.69 188 GLU A N 1
ATOM 1475 C CA . GLU A 1 188 ? -25.865 -6.326 30.037 1.00 88.69 188 GLU A CA 1
ATOM 1476 C C . GLU A 1 188 ? -25.470 -5.040 30.781 1.00 88.69 188 GLU A C 1
ATOM 1478 O O . GLU A 1 188 ? -24.440 -4.458 30.453 1.00 88.69 188 GLU A O 1
ATOM 1483 N N . ASP A 1 189 ? -26.190 -4.633 31.831 1.00 91.19 189 ASP A N 1
ATOM 1484 C CA . ASP A 1 189 ? -25.838 -3.439 32.613 1.00 91.19 189 ASP A CA 1
ATOM 1485 C C . ASP A 1 189 ? -24.531 -3.642 33.381 1.00 91.19 189 ASP A C 1
ATOM 1487 O O . ASP A 1 189 ? -23.645 -2.783 33.378 1.00 91.19 189 ASP A O 1
ATOM 1491 N N . GLU A 1 190 ? -24.375 -4.811 34.002 1.00 91.31 190 GLU A N 1
ATOM 1492 C CA . GLU A 1 190 ? -23.133 -5.208 34.667 1.00 91.31 190 GLU A CA 1
ATOM 1493 C C . GLU A 1 190 ? -21.980 -5.294 33.662 1.00 91.31 190 GLU A C 1
ATOM 1495 O O . GLU A 1 190 ? -20.900 -4.742 33.887 1.00 91.31 190 GLU A O 1
ATOM 1500 N N . ARG A 1 191 ? -22.235 -5.896 32.496 1.00 91.81 191 ARG A N 1
ATOM 1501 C CA . ARG A 1 191 ? -21.272 -5.968 31.399 1.00 91.81 191 ARG A CA 1
ATOM 1502 C C . ARG A 1 191 ? -20.822 -4.577 30.943 1.00 91.81 191 ARG A C 1
ATOM 1504 O O . ARG A 1 191 ? -19.628 -4.358 30.742 1.00 91.81 191 ARG A O 1
ATOM 1511 N N . GLN A 1 192 ? -21.740 -3.624 30.786 1.00 90.75 192 GLN A N 1
ATOM 1512 C CA . GLN A 1 192 ? -21.399 -2.252 30.397 1.00 90.75 192 GLN A CA 1
ATOM 1513 C C . GLN A 1 192 ? -20.594 -1.528 31.480 1.00 90.75 192 GLN A C 1
ATOM 1515 O O . GLN A 1 192 ? -19.646 -0.811 31.146 1.00 90.75 192 GLN A O 1
ATOM 1520 N N . ARG A 1 193 ? -20.904 -1.752 32.765 1.00 93.62 193 ARG A N 1
ATOM 1521 C CA . ARG A 1 193 ? -20.104 -1.230 33.887 1.00 93.62 193 ARG A CA 1
ATOM 1522 C C . ARG A 1 193 ? -18.669 -1.756 33.841 1.00 93.62 193 ARG A C 1
ATOM 1524 O O . ARG A 1 193 ? -17.737 -0.958 33.913 1.00 93.62 193 ARG A O 1
ATOM 1531 N N . LEU A 1 194 ? -18.473 -3.058 33.631 1.00 92.50 194 LEU A N 1
ATOM 1532 C CA . LEU A 1 194 ? -17.136 -3.654 33.500 1.00 92.50 194 LEU A CA 1
ATOM 1533 C C . LEU A 1 194 ? -16.377 -3.115 32.278 1.00 92.50 194 LEU A C 1
ATOM 1535 O O . LEU A 1 194 ? -15.213 -2.731 32.387 1.00 92.50 194 LEU A O 1
ATOM 1539 N N . LEU A 1 195 ? -17.049 -2.979 31.131 1.00 92.06 195 LEU A N 1
ATOM 1540 C CA . LEU A 1 195 ? -16.460 -2.365 29.936 1.00 92.06 195 LEU A CA 1
ATOM 1541 C C . LEU A 1 195 ? -16.046 -0.904 30.166 1.00 92.06 195 LEU A C 1
ATOM 1543 O O . LEU A 1 195 ? -15.064 -0.447 29.575 1.00 92.06 195 LEU A O 1
ATOM 1547 N N . ALA A 1 196 ? -16.794 -0.154 30.977 1.00 92.06 196 ALA A N 1
ATOM 1548 C CA . ALA A 1 196 ? -16.437 1.210 31.353 1.00 92.06 196 ALA A CA 1
ATOM 1549 C C . ALA A 1 196 ? -15.193 1.227 32.251 1.00 92.06 196 ALA A C 1
ATOM 1551 O O . ALA A 1 196 ? -14.263 1.983 31.972 1.00 92.06 196 ALA A O 1
ATOM 1552 N N . ILE A 1 197 ? -15.131 0.339 33.248 1.00 92.44 197 ILE A N 1
ATOM 1553 C CA . ILE A 1 197 ? -13.965 0.184 34.129 1.00 92.44 197 ILE A CA 1
ATOM 1554 C C . ILE A 1 197 ? -12.707 -0.133 33.309 1.00 92.44 197 ILE A C 1
ATOM 1556 O O . ILE A 1 197 ? -11.696 0.552 33.456 1.00 92.44 197 ILE A O 1
ATOM 1560 N N . ASP A 1 198 ? -12.763 -1.093 32.383 1.00 91.12 198 ASP A N 1
ATOM 1561 C CA . ASP A 1 198 ? -11.609 -1.433 31.539 1.00 91.12 198 ASP A CA 1
ATOM 1562 C C . ASP A 1 198 ? -11.168 -0.269 30.646 1.00 91.12 198 ASP A C 1
ATOM 1564 O O . ASP A 1 198 ? -9.971 -0.048 30.446 1.00 91.12 198 ASP A O 1
ATOM 1568 N N . ARG A 1 199 ? -12.119 0.509 30.108 1.00 90.25 199 ARG A N 1
ATOM 1569 C CA . ARG A 1 199 ? -11.798 1.714 29.325 1.00 90.25 199 ARG A CA 1
ATOM 1570 C C . ARG A 1 199 ? -11.061 2.742 30.170 1.00 90.25 199 ARG A C 1
ATOM 1572 O O . ARG A 1 199 ? -10.075 3.298 29.686 1.00 90.25 199 ARG A O 1
ATOM 1579 N N . GLU A 1 200 ? -11.517 2.987 31.393 1.00 91.12 200 GLU A N 1
ATOM 1580 C CA . GLU A 1 200 ? -10.859 3.918 32.309 1.00 91.12 200 GLU A CA 1
ATOM 1581 C C . GLU A 1 200 ? -9.475 3.411 32.728 1.00 91.12 200 GLU A C 1
ATOM 1583 O O . GLU A 1 200 ? -8.517 4.180 32.678 1.00 91.12 200 GLU A O 1
ATOM 1588 N N . ARG A 1 201 ? -9.306 2.106 32.989 1.00 91.38 201 ARG A N 1
ATOM 1589 C CA . ARG A 1 201 ? -7.983 1.506 33.253 1.00 91.38 201 ARG A CA 1
ATOM 1590 C C . ARG A 1 201 ? -7.018 1.702 32.085 1.00 91.38 201 ARG A C 1
ATOM 1592 O O . ARG A 1 201 ? -5.899 2.159 32.294 1.00 91.38 201 ARG A O 1
ATOM 1599 N N . VAL A 1 202 ? -7.449 1.440 30.847 1.00 89.19 202 VAL A N 1
ATOM 1600 C CA . VAL A 1 202 ? -6.609 1.641 29.649 1.00 89.19 202 VAL A CA 1
ATOM 1601 C C . VAL A 1 202 ? -6.262 3.118 29.441 1.00 89.19 202 VAL A C 1
ATOM 1603 O O . VAL A 1 202 ? -5.141 3.442 29.041 1.00 89.19 202 VAL A O 1
ATOM 1606 N N . LYS A 1 203 ? -7.203 4.038 29.688 1.00 89.31 203 LYS A N 1
ATOM 1607 C CA . LYS A 1 203 ? -6.926 5.482 29.633 1.00 89.31 203 LYS A CA 1
ATOM 1608 C C . LYS A 1 203 ? -5.910 5.889 30.699 1.00 89.31 203 LYS A C 1
ATOM 1610 O O . LYS A 1 203 ? -4.953 6.585 30.365 1.00 89.31 203 LYS A O 1
ATOM 1615 N N . ALA A 1 204 ? -6.091 5.425 31.933 1.00 89.88 204 ALA A N 1
ATOM 1616 C CA . ALA A 1 204 ? -5.197 5.698 33.049 1.00 89.88 204 ALA A CA 1
ATOM 1617 C C . ALA A 1 204 ? -3.788 5.144 32.795 1.00 89.88 204 ALA A C 1
ATOM 1619 O O . ALA A 1 204 ? -2.821 5.877 32.951 1.00 89.88 204 ALA A O 1
ATOM 1620 N N . GLU A 1 205 ? -3.650 3.909 32.301 1.00 89.38 205 GLU A N 1
ATOM 1621 C CA . GLU A 1 205 ? -2.350 3.314 31.959 1.00 89.38 205 GLU A CA 1
ATOM 1622 C C . GLU A 1 205 ? -1.637 4.110 30.855 1.00 89.38 205 GLU A C 1
ATOM 1624 O O . GLU A 1 205 ? -0.441 4.394 30.941 1.00 89.38 205 GLU A O 1
ATOM 1629 N N . ARG A 1 206 ? -2.373 4.548 29.824 1.00 87.56 206 ARG A N 1
ATOM 1630 C CA . ARG A 1 206 ? -1.823 5.415 28.769 1.00 87.56 206 ARG A CA 1
ATOM 1631 C C . ARG A 1 206 ? -1.385 6.773 29.314 1.00 87.56 206 ARG A C 1
ATOM 1633 O O . ARG A 1 206 ? -0.331 7.264 28.908 1.00 87.56 206 ARG A O 1
ATOM 1640 N N . ALA A 1 207 ? -2.170 7.373 30.207 1.00 86.62 207 ALA A N 1
ATOM 1641 C CA . ALA A 1 207 ? -1.835 8.637 30.856 1.00 86.62 207 ALA A CA 1
ATOM 1642 C C . ALA A 1 207 ? -0.603 8.487 31.761 1.00 86.62 207 ALA A C 1
ATOM 1644 O O . ALA A 1 207 ? 0.341 9.263 31.629 1.00 86.62 207 ALA A O 1
ATOM 1645 N N . ALA A 1 208 ? -0.550 7.432 32.575 1.00 88.81 208 ALA A N 1
ATOM 1646 C CA . ALA A 1 208 ? 0.583 7.100 33.430 1.00 88.81 208 ALA A CA 1
ATOM 1647 C C . ALA A 1 208 ? 1.851 6.837 32.610 1.00 88.81 208 ALA A C 1
ATOM 1649 O O . ALA A 1 208 ? 2.902 7.379 32.923 1.00 88.81 208 ALA A O 1
ATOM 1650 N N . LYS A 1 209 ? 1.765 6.095 31.498 1.00 87.44 209 LYS A N 1
ATOM 1651 C CA . LYS A 1 209 ? 2.897 5.879 30.582 1.00 87.44 209 LYS A CA 1
ATOM 1652 C C . LYS A 1 209 ? 3.365 7.179 29.925 1.00 87.44 209 LYS A C 1
ATOM 1654 O O . LYS A 1 209 ? 4.564 7.364 29.719 1.00 87.44 209 LYS A O 1
ATOM 1659 N N . LYS A 1 210 ? 2.441 8.087 29.586 1.00 80.75 210 LYS A N 1
ATOM 1660 C CA . LYS A 1 210 ? 2.766 9.430 29.078 1.00 80.75 210 LYS A CA 1
ATOM 1661 C C . LYS A 1 210 ? 3.477 10.262 30.148 1.00 80.75 210 LYS A C 1
ATOM 1663 O O . LYS A 1 210 ? 4.465 10.921 29.839 1.00 80.75 210 LYS A O 1
ATOM 1668 N N . GLU A 1 211 ? 3.021 10.200 31.394 1.00 82.19 211 GLU A N 1
ATOM 1669 C CA . GLU A 1 211 ? 3.650 10.892 32.517 1.00 82.19 211 GLU A CA 1
ATOM 1670 C C . GLU A 1 211 ? 5.005 10.285 32.903 1.00 82.19 211 GLU A C 1
ATOM 1672 O O . GLU A 1 211 ? 5.946 11.030 33.147 1.00 82.19 211 GLU A O 1
ATOM 1677 N N . GLN A 1 212 ? 5.138 8.958 32.905 1.00 82.31 212 GLN A N 1
ATOM 1678 C CA . GLN A 1 212 ? 6.399 8.252 33.133 1.00 82.31 212 GLN A CA 1
ATOM 1679 C C . GLN A 1 212 ? 7.428 8.663 32.085 1.00 82.31 212 GLN A C 1
ATOM 1681 O O . GLN A 1 212 ? 8.552 9.004 32.430 1.00 82.31 212 GLN A O 1
ATOM 1686 N N . LYS A 1 213 ? 7.025 8.698 30.811 1.00 77.00 213 LYS A N 1
ATOM 1687 C CA . LYS A 1 213 ? 7.836 9.255 29.728 1.00 77.00 213 LYS A CA 1
ATOM 1688 C C . LYS A 1 213 ? 8.238 10.702 30.034 1.00 77.00 213 LYS A C 1
ATOM 1690 O O . LYS A 1 213 ? 9.426 10.995 30.030 1.00 77.00 213 LYS A O 1
ATOM 1695 N N . ARG A 1 214 ? 7.287 11.576 30.383 1.00 74.19 214 ARG A N 1
ATOM 1696 C CA . ARG A 1 214 ? 7.570 12.974 30.760 1.00 74.19 214 ARG A CA 1
ATOM 1697 C C . ARG A 1 214 ? 8.592 13.079 31.906 1.00 74.19 214 ARG A C 1
ATOM 1699 O O . ARG A 1 214 ? 9.528 13.856 31.797 1.00 74.19 214 ARG A O 1
ATOM 1706 N N . LYS A 1 215 ? 8.433 12.292 32.979 1.00 78.56 215 LYS A N 1
ATOM 1707 C CA . LYS A 1 215 ? 9.336 12.265 34.148 1.00 78.56 215 LYS A CA 1
ATOM 1708 C C . LYS A 1 215 ? 10.715 11.690 33.820 1.00 78.56 215 LYS A C 1
ATOM 1710 O O . LYS A 1 215 ? 11.707 12.180 34.336 1.00 78.56 215 LYS A O 1
ATOM 1715 N N . ALA A 1 216 ? 10.783 10.694 32.942 1.00 75.31 216 ALA A N 1
ATOM 1716 C CA . ALA A 1 216 ? 12.028 10.099 32.461 1.00 75.31 216 ALA A CA 1
ATOM 1717 C C . ALA A 1 216 ? 12.768 10.974 31.427 1.00 75.31 216 ALA A C 1
ATOM 1719 O O . ALA A 1 216 ? 13.678 10.479 30.767 1.00 75.31 216 ALA A O 1
ATOM 1720 N N . GLY A 1 217 ? 12.350 12.231 31.222 1.00 64.69 217 GLY A N 1
ATOM 1721 C CA . GLY A 1 217 ? 12.947 13.112 30.217 1.00 64.69 217 GLY A CA 1
ATOM 1722 C C . GLY A 1 217 ? 12.755 12.610 28.783 1.00 64.69 217 GLY A C 1
ATOM 1723 O O . GLY A 1 217 ? 13.557 12.917 27.909 1.00 64.69 217 GLY A O 1
ATOM 1724 N N . TYR A 1 218 ? 11.720 11.800 28.515 1.00 54.09 218 TYR A N 1
ATOM 1725 C CA . TYR A 1 218 ? 11.338 11.417 27.155 1.00 54.09 218 TYR A CA 1
ATOM 1726 C C . TYR A 1 218 ? 10.788 12.655 26.445 1.00 54.09 218 TYR A C 1
ATOM 1728 O O . TYR A 1 218 ? 9.578 12.901 26.440 1.00 54.09 218 TYR A O 1
ATOM 1736 N N . ASP A 1 219 ? 11.685 13.434 25.854 1.00 58.34 219 ASP A N 1
ATOM 1737 C CA . ASP A 1 219 ? 11.313 14.508 24.958 1.00 58.34 219 ASP A CA 1
ATOM 1738 C C . ASP A 1 219 ? 11.109 13.940 23.549 1.00 58.34 219 ASP A C 1
ATOM 1740 O O . ASP A 1 219 ? 12.029 13.515 22.841 1.00 58.34 219 ASP A O 1
ATOM 1744 N N . TRP A 1 220 ? 9.838 13.874 23.160 1.00 52.72 220 TRP A N 1
ATOM 1745 C CA . TRP A 1 220 ? 9.439 13.500 21.809 1.00 52.72 220 TRP A CA 1
ATOM 1746 C C . TRP A 1 220 ? 10.065 14.447 20.774 1.00 52.72 220 TRP A C 1
ATOM 1748 O O . TRP A 1 220 ? 10.381 13.997 19.674 1.00 52.72 220 TRP A O 1
ATOM 1758 N N . PHE A 1 221 ? 10.285 15.715 21.137 1.00 48.91 221 PHE A N 1
ATOM 1759 C CA . PHE A 1 221 ? 10.843 16.749 20.275 1.00 48.91 221 PHE A CA 1
ATOM 1760 C C . PHE A 1 221 ? 12.343 16.533 20.021 1.00 48.91 221 PHE A C 1
ATOM 1762 O O . PHE A 1 221 ? 12.741 16.456 18.864 1.00 48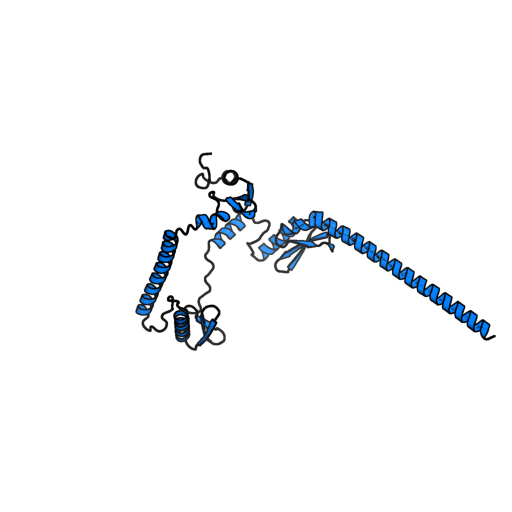.91 221 PHE A O 1
ATOM 1769 N N . GLU A 1 222 ? 13.170 16.305 21.047 1.00 53.53 222 GLU A N 1
ATOM 1770 C CA . GLU A 1 222 ? 14.593 15.953 20.880 1.00 53.53 222 GLU A CA 1
ATOM 1771 C C . GLU A 1 222 ? 14.818 14.709 20.011 1.00 53.53 222 GLU A C 1
ATOM 1773 O O . GLU A 1 222 ? 15.715 14.687 19.165 1.00 53.53 222 GLU A O 1
ATOM 1778 N N . ARG A 1 223 ? 13.989 13.672 20.179 1.00 53.69 223 ARG A N 1
ATOM 1779 C CA . ARG A 1 223 ? 14.142 12.406 19.444 1.00 53.69 223 ARG A CA 1
ATOM 1780 C C . ARG A 1 223 ? 13.600 12.474 18.011 1.00 53.69 223 ARG A C 1
ATOM 1782 O O . ARG A 1 223 ? 14.099 11.769 17.137 1.00 53.69 223 ARG A O 1
ATOM 1789 N N . ASN A 1 224 ? 12.625 13.352 17.765 1.00 49.91 224 ASN A N 1
ATOM 1790 C CA . ASN A 1 224 ? 12.081 13.653 16.439 1.00 49.91 224 ASN A CA 1
ATOM 1791 C C . ASN A 1 224 ? 12.634 14.956 15.849 1.00 49.91 224 ASN A C 1
ATOM 1793 O O . ASN A 1 224 ? 12.110 15.434 14.849 1.00 49.91 224 ASN A O 1
ATOM 1797 N N . LYS A 1 225 ? 13.727 15.500 16.393 1.00 52.38 225 LYS A N 1
ATOM 1798 C CA . LYS A 1 225 ? 14.413 16.698 15.880 1.00 52.38 225 LYS A CA 1
ATOM 1799 C C . LYS A 1 225 ? 14.863 16.547 14.422 1.00 52.38 225 LYS A C 1
ATOM 1801 O O . LYS A 1 225 ? 15.015 17.522 13.700 1.00 52.38 225 LYS A O 1
ATOM 1806 N N . HIS A 1 226 ? 15.075 15.308 13.981 1.00 45.97 226 HIS A N 1
ATOM 1807 C CA . HIS A 1 226 ? 15.380 14.956 12.590 1.00 45.97 226 HIS A CA 1
ATOM 1808 C C . HIS A 1 226 ? 14.137 14.979 11.672 1.00 45.97 226 HIS A C 1
ATOM 1810 O O . HIS A 1 226 ? 14.266 14.903 10.459 1.00 45.97 226 HIS A O 1
ATOM 1816 N N . ILE A 1 227 ? 12.931 15.031 12.246 1.00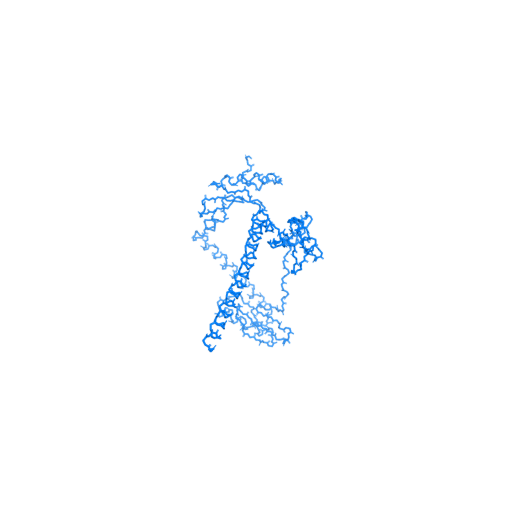 53.22 227 ILE A N 1
ATOM 1817 C CA . ILE A 1 227 ? 11.630 15.000 11.555 1.00 53.22 227 ILE A CA 1
ATOM 1818 C C . ILE A 1 227 ? 10.949 16.371 11.621 1.00 53.22 227 ILE A C 1
ATOM 1820 O O . ILE A 1 227 ? 10.251 16.749 10.690 1.00 53.22 227 ILE A O 1
ATOM 1824 N N . VAL A 1 228 ? 11.149 17.121 12.702 1.00 52.59 228 VAL A N 1
ATOM 1825 C CA . VAL A 1 228 ? 10.542 18.434 12.914 1.00 52.59 228 VAL A CA 1
ATOM 1826 C C . VAL A 1 228 ? 11.676 19.370 13.296 1.00 52.59 228 VAL A C 1
ATOM 1828 O O . VAL A 1 228 ? 12.241 19.253 14.384 1.00 52.59 228 VAL A O 1
ATOM 1831 N N . SER A 1 229 ? 12.086 20.252 12.387 1.00 61.72 229 SER A N 1
ATOM 1832 C CA . SER A 1 229 ? 12.945 21.354 12.810 1.00 61.72 229 SER A CA 1
ATOM 1833 C C . SER A 1 229 ? 12.159 22.274 13.762 1.00 61.72 229 SER A C 1
ATOM 1835 O O . SER A 1 229 ? 10.943 22.152 13.911 1.00 61.72 229 SER A O 1
ATOM 1837 N N . LYS A 1 230 ? 12.841 23.227 14.402 1.00 71.94 230 LYS A N 1
ATOM 1838 C CA . LYS A 1 230 ? 12.205 24.252 15.247 1.00 71.94 230 LYS A CA 1
ATOM 1839 C C . LYS A 1 230 ? 11.149 25.087 14.489 1.00 71.94 230 LYS A C 1
ATOM 1841 O O . LYS A 1 230 ? 10.297 25.686 15.136 1.00 71.94 230 LYS A O 1
ATOM 1846 N N . TYR A 1 231 ? 11.198 25.105 13.156 1.00 73.06 231 TYR A N 1
ATOM 1847 C CA . TYR A 1 231 ? 10.396 25.964 12.292 1.00 73.06 231 TYR A CA 1
ATOM 1848 C C . TYR A 1 231 ? 9.346 25.159 11.505 1.00 73.06 231 TYR A C 1
ATOM 1850 O O . TYR A 1 231 ? 9.600 24.048 11.026 1.00 73.06 231 TYR A O 1
ATOM 1858 N N . ILE A 1 232 ? 8.145 25.725 11.382 1.00 72.88 232 ILE A N 1
ATOM 1859 C CA . ILE A 1 232 ? 7.007 25.189 10.632 1.00 72.88 232 ILE A CA 1
ATOM 1860 C C . ILE A 1 232 ? 7.437 24.960 9.181 1.00 72.88 232 ILE A C 1
ATOM 1862 O O . ILE A 1 232 ? 7.991 25.848 8.539 1.00 72.88 232 ILE A O 1
ATOM 1866 N N . GLY A 1 233 ? 7.184 23.749 8.679 1.00 74.81 233 GLY A N 1
ATOM 1867 C CA . GLY A 1 233 ? 7.483 23.368 7.298 1.00 74.81 233 GLY A CA 1
ATOM 1868 C C . GLY A 1 233 ? 8.954 23.083 7.001 1.00 74.81 233 GLY A C 1
ATOM 1869 O O . GLY A 1 233 ? 9.270 22.823 5.844 1.00 74.81 233 GLY A O 1
ATOM 1870 N N . VAL A 1 234 ? 9.840 23.081 8.003 1.00 79.62 234 VAL A N 1
ATOM 1871 C CA . VAL A 1 234 ? 11.276 22.824 7.818 1.00 79.62 234 VAL A CA 1
ATOM 1872 C C . VAL A 1 234 ? 11.682 21.471 8.429 1.00 79.62 234 VAL A C 1
ATOM 1874 O O . VAL A 1 234 ? 11.370 21.166 9.585 1.00 79.62 234 VAL A O 1
ATOM 1877 N N . PHE A 1 235 ? 12.409 20.657 7.662 1.00 78.25 235 PHE A N 1
ATOM 1878 C CA . PHE A 1 235 ? 12.795 19.275 7.973 1.00 78.25 235 PHE A CA 1
ATOM 1879 C C . PHE A 1 235 ? 14.317 19.131 8.029 1.00 78.25 235 PHE A C 1
ATOM 1881 O O . PHE A 1 235 ? 15.015 19.521 7.099 1.00 78.25 235 PHE A O 1
ATOM 1888 N N . ALA A 1 236 ? 14.865 18.556 9.100 1.00 70.81 236 ALA A N 1
ATOM 1889 C CA . ALA A 1 236 ? 16.313 18.454 9.284 1.00 70.81 236 ALA A CA 1
ATOM 1890 C C . ALA A 1 236 ? 16.875 17.100 8.810 1.00 70.81 236 ALA A C 1
ATOM 1892 O O . ALA A 1 236 ? 16.743 16.078 9.484 1.00 70.81 236 ALA A O 1
ATOM 1893 N N . HIS A 1 237 ? 17.612 17.085 7.702 1.00 68.31 237 HIS A N 1
ATOM 1894 C CA . HIS A 1 237 ? 18.288 15.890 7.197 1.00 68.31 237 HIS A CA 1
ATOM 1895 C C . HIS A 1 237 ? 19.689 15.739 7.803 1.00 68.31 237 HIS A C 1
ATOM 1897 O O . HIS A 1 237 ? 20.691 16.156 7.219 1.00 68.31 237 HIS A O 1
ATOM 1903 N N . ARG A 1 238 ? 19.774 15.065 8.961 1.00 55.00 238 ARG A N 1
ATOM 1904 C CA . ARG A 1 238 ? 21.027 14.863 9.725 1.00 55.00 238 ARG A CA 1
ATOM 1905 C C . ARG A 1 238 ? 22.168 14.244 8.906 1.00 55.00 238 ARG A C 1
ATOM 1907 O O . ARG A 1 238 ? 23.314 14.622 9.093 1.00 55.00 238 ARG A O 1
ATOM 1914 N N . HIS A 1 239 ? 21.867 13.321 7.993 1.00 57.91 239 HIS A N 1
ATOM 1915 C CA . HIS A 1 239 ? 22.877 12.640 7.164 1.00 57.91 239 HIS A CA 1
ATOM 1916 C C . HIS A 1 239 ? 23.395 13.491 5.996 1.00 57.91 239 HIS A C 1
ATOM 1918 O O . HIS A 1 239 ? 24.428 13.173 5.422 1.00 57.91 239 HIS A O 1
ATOM 1924 N N . LYS A 1 240 ? 22.666 14.552 5.631 1.00 67.62 240 LYS A N 1
ATOM 1925 C CA . LYS A 1 240 ? 23.027 15.476 4.547 1.00 67.62 240 LYS A CA 1
ATOM 1926 C C . LYS A 1 240 ? 23.459 16.848 5.072 1.00 67.62 240 LYS A C 1
ATOM 1928 O O . LYS A 1 240 ? 23.783 17.704 4.258 1.00 67.62 240 LYS A O 1
ATOM 1933 N N . CYS A 1 241 ? 23.425 17.048 6.396 1.00 62.22 241 CYS A N 1
ATOM 1934 C CA . CYS A 1 241 ? 23.648 18.325 7.081 1.00 62.22 241 CYS A CA 1
ATOM 1935 C C . CYS A 1 241 ? 22.879 19.490 6.432 1.00 62.22 241 CYS A C 1
ATOM 1937 O O . CYS A 1 241 ? 23.444 20.553 6.198 1.00 62.22 241 CYS A O 1
ATOM 1939 N N . LYS A 1 242 ? 21.606 19.261 6.088 1.00 76.69 242 LYS A N 1
ATOM 1940 C CA . LYS A 1 242 ? 20.745 20.222 5.382 1.00 76.69 242 LYS A CA 1
ATOM 1941 C C . LYS A 1 242 ? 19.348 20.270 5.990 1.00 76.69 242 LYS A C 1
ATOM 1943 O O . LYS A 1 242 ? 18.887 19.282 6.565 1.00 76.69 242 LYS A O 1
ATOM 1948 N N . PHE A 1 243 ? 18.679 21.399 5.817 1.00 79.00 243 PHE A N 1
ATOM 1949 C CA . PHE A 1 243 ? 17.302 21.664 6.203 1.00 79.00 243 PHE A CA 1
ATOM 1950 C C . PHE A 1 243 ? 16.449 21.842 4.950 1.00 79.00 243 PHE A C 1
ATOM 1952 O O . PHE A 1 243 ? 16.748 22.685 4.116 1.00 79.00 243 PHE A O 1
ATOM 1959 N N . GLU A 1 244 ? 15.401 21.045 4.796 1.00 84.31 244 GLU A N 1
ATOM 1960 C CA . GLU A 1 244 ? 14.490 21.115 3.654 1.00 84.31 244 GLU A CA 1
ATOM 1961 C C . GLU A 1 244 ? 13.232 21.891 4.048 1.00 84.31 244 GLU A C 1
ATOM 1963 O O . GLU A 1 244 ? 12.585 21.543 5.033 1.00 84.31 244 GLU A O 1
ATOM 1968 N N . ALA A 1 245 ? 12.878 22.935 3.299 1.00 85.06 245 ALA A N 1
ATOM 1969 C CA . ALA A 1 245 ? 11.652 23.702 3.513 1.00 85.06 245 ALA A CA 1
ATOM 1970 C C . ALA A 1 245 ? 10.557 23.225 2.556 1.00 85.06 245 ALA A C 1
ATOM 1972 O O . ALA A 1 245 ? 10.784 23.106 1.350 1.00 85.06 245 ALA A O 1
ATOM 1973 N N . THR A 1 246 ? 9.352 22.973 3.066 1.00 82.31 246 THR A N 1
ATOM 1974 C CA . THR A 1 246 ? 8.196 22.594 2.248 1.00 82.31 246 THR A CA 1
ATOM 1975 C C . THR A 1 246 ? 6.936 23.331 2.687 1.00 82.31 246 THR A C 1
ATOM 1977 O O . THR A 1 246 ? 6.621 23.364 3.875 1.00 82.31 246 THR A O 1
ATOM 1980 N N . TYR A 1 247 ? 6.173 23.854 1.727 1.00 79.62 247 TYR A N 1
ATOM 1981 C CA . TYR A 1 247 ? 4.900 24.537 1.956 1.00 79.62 247 TYR A CA 1
ATOM 1982 C C . TYR A 1 247 ? 3.780 23.826 1.182 1.00 79.62 247 TYR A C 1
ATOM 1984 O O . TYR A 1 247 ? 3.878 23.623 -0.029 1.00 79.62 247 TYR A O 1
ATOM 1992 N N . ARG A 1 248 ? 2.728 23.376 1.887 1.00 75.94 248 ARG A N 1
ATOM 1993 C CA . ARG A 1 248 ? 1.596 22.592 1.330 1.00 75.94 248 ARG A CA 1
ATOM 1994 C C . ARG A 1 248 ? 2.025 21.406 0.444 1.00 75.94 248 ARG A C 1
ATOM 1996 O O . ARG A 1 248 ? 1.381 21.104 -0.556 1.00 75.94 248 ARG A O 1
ATOM 2003 N N . GLY A 1 249 ? 3.120 20.740 0.815 1.00 71.56 249 GLY A N 1
ATOM 2004 C CA . GLY A 1 249 ? 3.674 19.594 0.084 1.00 71.56 249 GLY A CA 1
ATOM 2005 C C . GLY A 1 249 ? 4.557 19.951 -1.118 1.00 71.56 249 GLY A C 1
ATOM 2006 O O . GLY A 1 249 ? 5.082 19.042 -1.755 1.00 71.56 249 GLY A O 1
ATOM 2007 N N . LYS A 1 250 ? 4.763 21.241 -1.423 1.00 79.12 250 LYS A N 1
ATOM 2008 C CA . LYS A 1 250 ? 5.746 21.701 -2.415 1.00 79.12 250 LYS A CA 1
ATOM 2009 C C . LYS A 1 250 ? 7.086 21.980 -1.743 1.00 79.12 250 LYS A C 1
ATOM 2011 O O . LYS A 1 250 ? 7.131 22.626 -0.700 1.00 79.12 250 LYS A O 1
ATOM 2016 N N . TYR A 1 251 ? 8.166 21.517 -2.358 1.00 83.38 251 TYR A N 1
ATOM 2017 C CA . TYR A 1 251 ? 9.537 21.731 -1.900 1.00 83.38 251 TYR A CA 1
ATOM 2018 C C . TYR A 1 251 ? 10.037 23.129 -2.288 1.00 83.38 251 TYR A C 1
ATOM 2020 O O . TYR A 1 251 ? 10.001 23.481 -3.464 1.00 83.38 251 TYR A O 1
ATOM 2028 N N . MET A 1 252 ? 10.472 23.917 -1.301 1.00 81.06 252 MET A N 1
ATOM 2029 C CA . MET A 1 252 ? 10.956 25.296 -1.468 1.00 81.06 252 MET A CA 1
ATOM 2030 C C . MET A 1 252 ? 12.483 25.368 -1.581 1.00 81.06 252 MET A C 1
ATOM 2032 O O . MET A 1 252 ? 13.011 26.304 -2.169 1.00 81.06 252 MET A O 1
ATOM 2036 N N . GLY A 1 253 ? 13.205 24.377 -1.051 1.00 82.94 253 GLY A N 1
ATOM 2037 C CA . GLY A 1 253 ? 14.664 24.340 -1.122 1.00 82.94 253 GLY A CA 1
ATOM 2038 C C . GLY A 1 253 ? 15.309 23.516 -0.012 1.00 82.94 253 GLY A C 1
ATOM 2039 O O . GLY A 1 253 ? 14.651 23.110 0.946 1.00 82.94 253 GLY A O 1
ATOM 2040 N N . SER A 1 254 ? 16.613 23.279 -0.165 1.00 85.31 254 SER A N 1
ATOM 2041 C CA . SER A 1 254 ? 17.496 22.683 0.841 1.00 85.31 254 SER A CA 1
ATOM 2042 C C . SER A 1 254 ? 18.501 23.742 1.260 1.00 85.31 254 SER A C 1
ATOM 2044 O O . SER A 1 254 ? 19.257 24.223 0.419 1.00 85.31 254 SER A O 1
ATOM 2046 N N . PHE A 1 255 ? 18.565 24.034 2.547 1.00 81.88 255 PHE A N 1
ATOM 2047 C CA . PHE A 1 255 ? 19.390 25.084 3.123 1.00 81.88 255 PHE A CA 1
ATOM 2048 C C . PHE A 1 255 ? 20.385 24.487 4.113 1.00 81.88 255 PHE A C 1
ATOM 2050 O O . PHE A 1 255 ? 20.156 23.418 4.681 1.00 81.88 255 PHE A O 1
ATOM 2057 N N . SER A 1 256 ? 21.518 25.149 4.311 1.00 76.31 256 SER A N 1
ATOM 2058 C CA . SER A 1 256 ? 22.477 24.773 5.357 1.00 76.31 256 SER A CA 1
ATOM 2059 C C . SER A 1 256 ? 22.020 25.215 6.746 1.00 76.31 256 SER A C 1
ATOM 2061 O O . SER A 1 256 ? 22.388 24.582 7.733 1.00 76.31 256 SER A O 1
ATOM 2063 N N . ASP A 1 257 ? 21.195 26.261 6.812 1.00 78.38 257 ASP A N 1
ATOM 2064 C CA . ASP A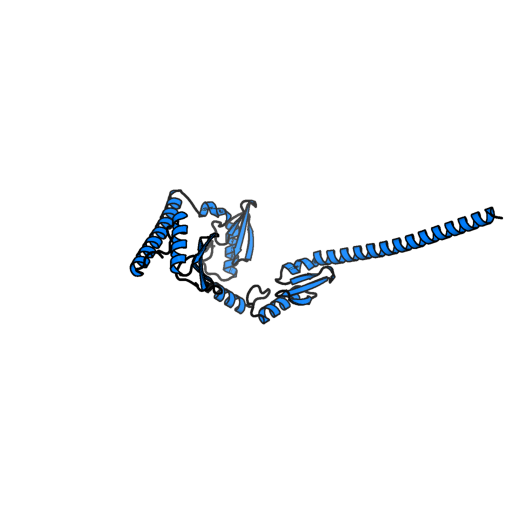 1 257 ? 20.736 26.887 8.046 1.00 78.38 257 ASP A CA 1
ATOM 2065 C C . ASP A 1 257 ? 19.208 26.746 8.218 1.00 78.38 257 ASP A C 1
ATOM 2067 O O . ASP A 1 257 ? 18.457 26.897 7.246 1.00 78.38 257 ASP A O 1
ATOM 2071 N N . PRO A 1 258 ? 18.711 26.421 9.427 1.00 79.88 258 PRO A N 1
ATOM 2072 C CA . PRO A 1 258 ? 17.283 26.233 9.646 1.00 79.88 258 PRO A CA 1
ATOM 2073 C C . PRO A 1 258 ? 16.477 27.537 9.597 1.00 79.88 258 PRO A C 1
ATOM 2075 O O . PRO A 1 258 ? 15.287 27.472 9.290 1.00 79.88 258 PRO A O 1
ATOM 2078 N N . GLU A 1 259 ? 17.072 28.702 9.876 1.00 84.25 259 GLU A N 1
ATOM 2079 C CA . GLU A 1 259 ? 16.356 29.984 9.808 1.00 84.25 259 GLU A CA 1
ATOM 2080 C C . GLU A 1 259 ? 16.155 30.425 8.364 1.00 84.25 259 GLU A C 1
ATOM 2082 O O . GLU A 1 259 ? 15.100 30.942 8.008 1.00 84.25 259 GLU A O 1
ATOM 2087 N N . GLU A 1 260 ? 17.144 30.172 7.512 1.00 84.94 260 GLU A N 1
ATOM 2088 C CA . GLU A 1 260 ? 17.044 30.423 6.076 1.00 84.94 260 GLU A CA 1
ATOM 2089 C C . GLU A 1 260 ? 15.945 29.572 5.426 1.00 84.94 260 GLU A C 1
ATOM 2091 O O . GLU A 1 260 ? 15.101 30.090 4.695 1.00 84.94 260 GLU A O 1
ATOM 2096 N N . ALA A 1 261 ? 15.875 28.289 5.789 1.00 84.56 261 ALA A N 1
ATOM 2097 C CA . ALA A 1 261 ? 14.786 27.410 5.374 1.00 84.56 261 ALA A CA 1
ATOM 2098 C C . ALA A 1 261 ? 13.410 27.910 5.850 1.00 84.56 261 ALA A C 1
ATOM 2100 O O . ALA A 1 261 ? 12.419 27.819 5.124 1.00 84.56 261 ALA A O 1
ATOM 2101 N N . ALA A 1 262 ? 13.343 28.453 7.066 1.00 86.25 262 ALA A N 1
ATOM 2102 C CA . ALA A 1 262 ? 12.111 28.983 7.638 1.00 86.25 262 ALA A CA 1
ATOM 2103 C C . ALA A 1 262 ? 11.660 30.284 6.960 1.00 86.25 262 ALA A C 1
ATOM 2105 O O . ALA A 1 262 ? 10.467 30.462 6.725 1.00 86.25 262 ALA A O 1
ATOM 2106 N N . ARG A 1 263 ? 12.603 31.150 6.564 1.00 86.12 263 ARG A N 1
ATOM 2107 C CA . ARG A 1 263 ? 12.320 32.343 5.751 1.00 86.12 263 ARG A CA 1
ATOM 2108 C C . ARG A 1 263 ? 11.772 31.972 4.373 1.00 86.12 263 ARG A C 1
ATOM 2110 O O . ARG A 1 263 ? 10.770 32.539 3.955 1.00 86.12 263 ARG A O 1
ATOM 2117 N N . ALA A 1 264 ? 12.343 30.959 3.720 1.00 86.62 264 ALA A N 1
ATOM 2118 C CA . ALA A 1 264 ? 11.833 30.462 2.439 1.00 86.62 264 ALA A CA 1
ATOM 2119 C C . ALA A 1 264 ? 10.402 29.894 2.550 1.00 86.62 264 ALA A C 1
ATOM 2121 O O . ALA A 1 264 ? 9.587 30.048 1.638 1.00 86.62 264 ALA A O 1
ATOM 2122 N N . TYR A 1 265 ? 10.068 29.255 3.678 1.00 84.25 265 TYR A N 1
ATOM 2123 C CA . TYR A 1 265 ? 8.694 28.843 3.973 1.00 84.25 265 TYR A CA 1
ATOM 2124 C C . TYR A 1 265 ? 7.756 30.052 4.136 1.00 84.25 265 TYR A C 1
ATOM 2126 O O . TYR A 1 265 ? 6.660 30.052 3.575 1.00 84.25 265 TYR A O 1
ATOM 2134 N N . ASP A 1 266 ? 8.185 31.088 4.860 1.00 85.62 266 ASP A N 1
ATOM 2135 C CA . ASP A 1 266 ? 7.375 32.285 5.108 1.00 85.62 266 ASP A CA 1
ATOM 2136 C C . ASP A 1 266 ? 7.139 33.112 3.839 1.00 85.62 266 ASP A C 1
ATOM 2138 O O . ASP A 1 266 ? 6.027 33.593 3.620 1.00 85.62 266 ASP A O 1
ATOM 2142 N N . GLU A 1 267 ? 8.138 33.226 2.960 1.00 83.88 267 GLU A N 1
ATOM 2143 C CA . GLU A 1 267 ? 7.988 33.835 1.633 1.00 83.88 267 GLU A CA 1
ATOM 2144 C C . GLU A 1 267 ? 6.922 33.112 0.804 1.00 83.88 267 GLU A C 1
ATOM 2146 O O . GLU A 1 267 ? 6.030 33.748 0.235 1.00 83.88 267 GLU A O 1
ATOM 2151 N N . ALA A 1 268 ? 6.957 31.777 0.789 1.00 83.56 268 ALA A N 1
ATOM 2152 C CA . ALA A 1 268 ? 5.972 30.968 0.081 1.00 83.56 268 ALA A CA 1
ATOM 2153 C C . ALA A 1 268 ? 4.562 31.101 0.684 1.00 83.56 268 ALA A C 1
ATOM 2155 O O . ALA A 1 268 ? 3.574 31.202 -0.051 1.00 83.56 268 ALA A O 1
ATOM 2156 N N . ALA A 1 269 ? 4.458 31.146 2.014 1.00 83.00 269 ALA A N 1
ATOM 2157 C CA . ALA A 1 269 ? 3.194 31.337 2.717 1.00 83.00 269 ALA A CA 1
ATOM 2158 C C . ALA A 1 269 ? 2.600 32.736 2.457 1.00 83.00 269 ALA A C 1
ATOM 2160 O O . ALA A 1 269 ? 1.405 32.844 2.163 1.00 83.00 269 ALA A O 1
ATOM 2161 N N . ARG A 1 270 ? 3.420 33.799 2.446 1.00 82.62 270 ARG A N 1
ATOM 2162 C CA . ARG A 1 270 ? 2.985 35.161 2.076 1.00 82.62 270 ARG A CA 1
ATOM 2163 C C . ARG A 1 270 ? 2.566 35.260 0.615 1.00 82.62 270 ARG A C 1
ATOM 2165 O O . ARG A 1 270 ? 1.515 35.828 0.331 1.00 82.62 270 ARG A O 1
ATOM 2172 N N . ALA A 1 271 ? 3.324 34.653 -0.298 1.00 80.56 271 ALA A N 1
ATOM 2173 C CA . ALA A 1 271 ? 2.971 34.600 -1.718 1.00 80.56 271 ALA A CA 1
ATOM 2174 C C . ALA A 1 271 ? 1.616 33.907 -1.960 1.00 80.56 271 ALA A C 1
ATOM 2176 O O . ALA A 1 271 ? 0.931 34.195 -2.939 1.00 80.56 271 ALA A O 1
ATOM 2177 N N . SER A 1 272 ? 1.205 33.013 -1.055 1.00 76.06 272 SER A N 1
ATOM 2178 C CA . SER A 1 272 ? -0.096 32.338 -1.094 1.00 76.06 272 SER A CA 1
ATOM 2179 C C . SER A 1 272 ? -1.230 33.064 -0.348 1.00 76.06 272 SER A C 1
ATOM 2181 O O . SER A 1 272 ? -2.367 32.589 -0.376 1.00 76.06 272 SER A O 1
ATOM 2183 N N . GLY A 1 273 ? -0.944 34.201 0.299 1.00 73.62 273 GLY A N 1
ATOM 2184 C CA . GLY A 1 273 ? -1.922 35.021 1.021 1.00 73.62 273 GLY A CA 1
ATOM 2185 C C . GLY A 1 273 ? -2.281 34.525 2.427 1.00 73.62 273 GLY A C 1
ATOM 2186 O O . GLY A 1 273 ? -3.371 34.827 2.916 1.00 73.62 273 GLY A O 1
ATOM 2187 N N . GLU A 1 274 ? -1.420 33.740 3.086 1.00 65.06 274 GLU A N 1
ATOM 2188 C CA . GLU A 1 274 ? -1.681 33.294 4.460 1.00 65.06 274 GLU A CA 1
ATOM 2189 C C . GLU A 1 274 ? -1.539 34.420 5.494 1.00 65.06 274 GLU A C 1
ATOM 2191 O O . GLU A 1 274 ? -0.678 35.291 5.412 1.00 65.06 274 GLU A O 1
ATOM 2196 N N . THR A 1 275 ? -2.398 34.379 6.514 1.00 58.59 275 THR A N 1
ATOM 2197 C CA . THR A 1 275 ? -2.395 35.317 7.642 1.00 58.59 275 THR A CA 1
ATOM 2198 C C . THR A 1 275 ? -1.162 35.132 8.531 1.00 58.59 275 THR A C 1
ATOM 2200 O O . THR A 1 275 ? -0.766 33.994 8.788 1.00 58.59 275 THR A O 1
ATOM 2203 N N . HIS A 1 276 ? -0.663 36.223 9.123 1.00 59.38 276 HIS A N 1
ATOM 2204 C CA . HIS A 1 276 ? 0.525 36.272 9.997 1.00 59.38 276 HIS A CA 1
ATOM 2205 C C . HIS A 1 276 ? 0.578 35.221 11.129 1.00 59.38 276 HIS A C 1
ATOM 2207 O O . HIS A 1 276 ? 1.658 34.890 11.597 1.00 59.38 276 HIS A O 1
ATOM 2213 N N . GLN A 1 277 ? -0.554 34.635 11.542 1.00 56.94 277 GLN A N 1
ATOM 2214 C CA . GLN A 1 277 ? -0.613 33.564 12.553 1.00 56.94 277 GLN A CA 1
ATOM 2215 C C . GLN A 1 277 ? 0.034 32.228 12.127 1.00 56.94 277 GLN A C 1
ATOM 2217 O O . GLN A 1 277 ? 0.192 31.345 12.967 1.00 56.94 277 GLN A O 1
ATOM 2222 N N . LYS A 1 278 ? 0.364 32.042 10.841 1.00 64.00 278 LYS A N 1
ATOM 2223 C CA . LYS A 1 278 ? 0.940 30.793 10.299 1.00 64.00 278 LYS A CA 1
ATOM 2224 C C . LYS A 1 278 ? 2.392 30.919 9.821 1.00 64.00 278 LYS A C 1
ATOM 2226 O O . LYS A 1 278 ? 2.927 29.949 9.285 1.00 64.00 278 LYS A O 1
ATOM 2231 N N . LEU A 1 279 ? 3.009 32.085 10.012 1.00 78.81 279 LEU A N 1
ATOM 2232 C CA . LEU A 1 279 ? 4.406 32.346 9.657 1.00 78.81 279 LEU A CA 1
ATOM 2233 C C . LEU A 1 279 ? 5.340 31.989 10.821 1.00 78.81 279 LEU A C 1
ATOM 2235 O O . LEU A 1 279 ? 4.951 32.069 11.986 1.00 78.81 279 LEU A O 1
ATOM 2239 N N . ASN A 1 280 ? 6.578 31.619 10.502 1.00 78.94 280 ASN A N 1
ATOM 2240 C CA . ASN A 1 280 ? 7.650 31.422 11.475 1.00 78.94 280 ASN A CA 1
ATOM 2241 C C . ASN A 1 280 ? 8.175 32.759 12.025 1.00 78.94 280 ASN A C 1
ATOM 2243 O O . ASN A 1 280 ? 8.488 32.844 13.212 1.00 78.94 280 ASN A O 1
ATOM 2247 N N . PHE A 1 281 ? 8.228 33.793 11.180 1.00 81.06 281 PHE A N 1
ATOM 2248 C CA . PHE A 1 281 ? 8.652 35.156 11.495 1.00 81.06 281 PHE A CA 1
ATOM 2249 C C . PHE A 1 281 ? 7.552 36.161 11.103 1.00 81.06 281 PHE A C 1
ATOM 2251 O O . PHE A 1 281 ? 7.541 36.698 9.989 1.00 81.06 281 PHE A O 1
ATOM 2258 N N . PRO A 1 282 ? 6.578 36.409 11.997 1.00 69.94 282 PRO A N 1
ATOM 2259 C CA . PRO A 1 282 ? 5.473 37.325 11.721 1.00 69.94 282 PRO A CA 1
ATOM 2260 C C . PRO A 1 282 ? 5.886 38.808 11.683 1.00 69.94 282 PRO A C 1
ATOM 2262 O O . PRO A 1 282 ? 5.175 39.586 11.050 1.00 69.94 282 PRO A O 1
ATOM 2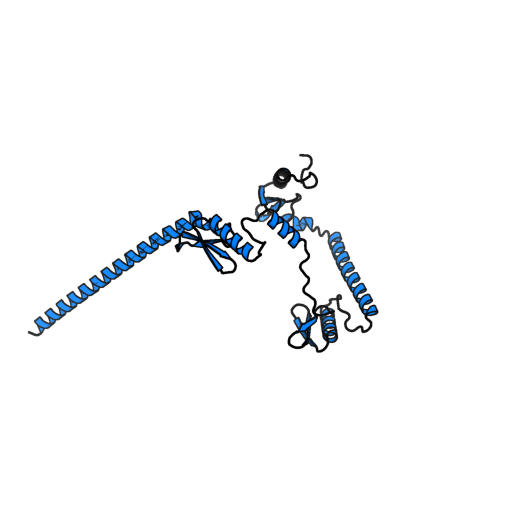265 N N . ASP A 1 283 ? 7.022 39.168 12.297 1.00 62.53 283 ASP A N 1
ATOM 2266 C CA . ASP A 1 283 ? 7.507 40.552 12.472 1.00 62.53 283 ASP A CA 1
ATOM 2267 C C . ASP A 1 283 ? 8.593 40.979 11.455 1.00 62.53 283 ASP A C 1
ATOM 2269 O O . ASP A 1 283 ? 9.247 42.004 11.644 1.00 62.53 283 ASP A O 1
ATOM 2273 N N . SER A 1 284 ? 8.848 40.179 10.411 1.00 55.31 284 SER A N 1
ATOM 2274 C CA . SER A 1 284 ? 9.911 40.409 9.407 1.00 55.31 284 SER A CA 1
ATOM 2275 C C . SER A 1 284 ? 9.386 40.804 8.036 1.00 55.31 284 SER A C 1
ATOM 2277 O O . SER A 1 284 ? 8.370 40.208 7.608 1.00 55.31 284 SER A O 1
#

Organism: NCBI:txid1265738

Radius of gyration: 36.12 Å; chains: 1; bounding box: 69×85×101 Å